Protein AF-A0A353VIE6-F1 (afdb_monomer)

Sequence (242 aa):
MLGASVTANIDDNTAIYYNPGALGNIKETRLGFNANVYFLDVYFIENGAGEGINLSANVLDALPLLFSGSIQFKKAQNLTLSYLYMSRNKSRVRLEASTNYAVDFFENGTASEQYFASFTLDKELREEWIGIGFGFSLGKHLSIGFSPIVTVYNNNYLEVTDISLFSNLSQASSLLISQYDLRESRIAAIGVLLNVGATIKLEQNEIGISLTTPRVSLSSLSRSSSNRNRTVFNNIPGEEVN

Nearest PDB structures (foldseek):
  7xw0-assembly2_B  TM=1.547E-01  e=5.062E-01  Escherichia coli
  4pr7-assembly1_A  TM=1.505E-01  e=1.251E+00  Dickeya dadantii

pLDDT: mean 85.01, std 12.52, range [33.66, 97.81]

Radius of gyration: 28.1 Å; Cα contacts (8 Å, |Δi|>4): 677; chains: 1; bounding box: 72×40×83 Å

Secondary structure (DSSP, 8-state):
---GGGGT---STTHHHH-GGGGGG--S--EEEEEEEEEEEEEEETTBTBTT--EEEEEEEEEEEEEEEEEEETTEEEEEEEEEEEEEEEEEEEEEEEEEEEE--STT-SSPEEEEEEEEEEEEEEEEEEEEEEEEEETTTEEEEEEEEEEEEEEEEEEEEEEEEEE--TT--EEEEEEEEEEEEEEEEEEEEEEEEEEEE-SS-EEEEEEEPPPEE-GGG-EEEEEEEEEEEE--TT----

Mean predicted aligned error: 9.41 Å

Solvent-accessible surface area (backbone atoms only — not comparable to full-atom values): 12462 Å² total; per-residue (Å²): 128,87,60,86,77,50,35,35,79,43,80,55,57,63,16,42,78,56,14,10,3,28,33,24,72,43,82,60,66,43,79,46,78,48,60,70,51,74,47,76,51,77,48,78,37,81,42,62,76,39,91,89,33,50,27,43,28,79,39,79,49,73,45,68,38,33,42,31,28,36,47,56,40,90,91,40,79,45,41,19,42,32,35,36,40,31,53,74,46,76,49,68,48,54,38,49,39,72,53,75,50,77,40,77,84,54,96,84,58,94,55,55,24,42,39,38,38,38,40,38,38,43,38,40,40,40,29,38,38,44,32,43,21,41,8,34,32,58,74,94,36,36,19,34,22,34,12,55,30,41,36,46,36,36,39,41,36,38,37,40,39,42,39,38,34,28,40,52,51,98,86,57,75,42,74,31,37,34,43,38,41,39,40,37,37,41,37,41,40,34,28,40,31,44,30,33,19,33,25,39,52,52,100,91,48,60,48,38,46,57,50,68,52,76,74,46,74,39,64,93,75,31,48,75,50,75,50,74,51,74,49,76,47,79,56,58,90,88,69,82,92,128

Structure (mmCIF, N/CA/C/O backbone):
data_AF-A0A353VIE6-F1
#
_entry.id   AF-A0A353VIE6-F1
#
loop_
_atom_site.group_PDB
_atom_site.id
_atom_site.type_symbol
_atom_site.label_atom_id
_atom_site.label_alt_id
_atom_site.label_comp_id
_atom_site.label_asym_id
_atom_site.label_entity_id
_atom_site.label_seq_id
_atom_site.pdbx_PDB_ins_code
_atom_site.Cartn_x
_atom_site.Cartn_y
_atom_site.Cartn_z
_atom_site.occupancy
_atom_site.B_iso_or_equiv
_atom_site.auth_seq_id
_atom_site.auth_comp_id
_atom_site.auth_asym_id
_atom_site.auth_atom_id
_atom_site.pdbx_PDB_model_num
ATOM 1 N N . MET A 1 1 ? -7.446 -9.898 -0.551 1.00 45.88 1 MET A N 1
ATOM 2 C CA . MET A 1 1 ? -8.337 -9.332 0.485 1.00 45.88 1 MET A CA 1
ATOM 3 C C . MET A 1 1 ? -9.589 -10.179 0.538 1.00 45.88 1 MET A C 1
ATOM 5 O O . MET A 1 1 ? -10.132 -10.474 -0.521 1.00 45.88 1 MET A O 1
ATOM 9 N N . LEU A 1 2 ? -10.013 -10.602 1.727 1.00 45.28 2 LEU A N 1
ATOM 10 C CA . LEU A 1 2 ? -11.321 -11.232 1.887 1.00 45.28 2 LEU A CA 1
ATOM 11 C C . LEU A 1 2 ? -12.366 -10.173 1.495 1.00 45.28 2 LEU A C 1
ATOM 13 O O . LEU A 1 2 ? -12.260 -9.022 1.916 1.00 45.28 2 LEU A O 1
ATOM 17 N N . GLY A 1 3 ? -13.264 -10.519 0.572 1.00 45.84 3 GLY A N 1
ATOM 18 C CA . GLY A 1 3 ? -14.216 -9.580 -0.026 1.00 45.84 3 GLY A CA 1
ATOM 19 C C . GLY A 1 3 ? -15.194 -8.973 0.988 1.00 45.84 3 GLY A C 1
ATOM 20 O O . GLY A 1 3 ? -15.079 -9.172 2.194 1.00 45.84 3 GLY A O 1
ATOM 21 N N . ALA A 1 4 ? -16.216 -8.271 0.493 1.00 45.56 4 ALA A N 1
ATOM 22 C CA . ALA A 1 4 ? -17.229 -7.565 1.292 1.00 45.56 4 ALA A CA 1
ATOM 23 C C . ALA A 1 4 ? -17.957 -8.405 2.378 1.00 45.56 4 ALA A C 1
ATOM 25 O O . ALA A 1 4 ? -18.681 -7.843 3.190 1.00 45.56 4 ALA A O 1
ATOM 26 N N . SER A 1 5 ? -17.744 -9.725 2.433 1.00 55.56 5 SER A N 1
ATOM 27 C CA . SER A 1 5 ? -18.246 -10.640 3.469 1.00 55.56 5 SER A CA 1
ATOM 28 C C . SER A 1 5 ? -17.690 -10.373 4.876 1.00 55.56 5 SER A C 1
ATOM 30 O O . SER A 1 5 ? -18.267 -10.854 5.848 1.00 55.56 5 SER A O 1
ATOM 32 N N . VAL A 1 6 ? -16.583 -9.636 5.006 1.00 64.25 6 VAL A N 1
ATOM 33 C CA . VAL A 1 6 ? -15.930 -9.388 6.303 1.00 64.25 6 VAL A CA 1
ATOM 34 C C . VAL A 1 6 ? -16.593 -8.238 7.065 1.00 64.25 6 VAL A C 1
ATOM 36 O O . VAL A 1 6 ? -16.174 -7.921 8.152 1.00 64.25 6 VAL A O 1
ATOM 39 N N . THR A 1 7 ? -17.640 -7.574 6.578 1.00 69.62 7 THR A N 1
ATOM 40 C CA . THR A 1 7 ? -18.193 -6.408 7.299 1.00 69.62 7 THR A CA 1
ATOM 41 C C . THR A 1 7 ? -19.032 -6.759 8.528 1.00 69.62 7 THR A C 1
ATOM 43 O O . THR A 1 7 ? -19.176 -5.905 9.398 1.00 69.62 7 THR A O 1
ATOM 46 N N . ALA A 1 8 ? -19.587 -7.970 8.628 1.00 69.56 8 ALA A N 1
ATOM 47 C CA . ALA A 1 8 ? -20.518 -8.327 9.702 1.00 69.56 8 ALA A CA 1
ATOM 48 C C . ALA A 1 8 ? -19.905 -9.226 10.782 1.00 69.56 8 ALA A C 1
ATOM 50 O O . ALA A 1 8 ? -20.027 -8.910 11.957 1.00 69.56 8 ALA A O 1
ATOM 51 N N . ASN A 1 9 ? -19.230 -10.312 10.402 1.00 74.94 9 ASN A N 1
ATOM 52 C CA . ASN A 1 9 ? -18.727 -11.309 11.346 1.00 74.94 9 ASN A CA 1
ATOM 53 C C . ASN A 1 9 ? -17.194 -11.257 11.409 1.00 74.94 9 ASN A C 1
ATOM 55 O O . ASN A 1 9 ? -16.506 -12.034 10.754 1.00 74.94 9 ASN A O 1
ATOM 59 N N . ILE A 1 10 ? -16.674 -10.283 12.160 1.00 79.75 10 ILE A N 1
ATOM 60 C CA . ILE A 1 10 ? -15.247 -10.181 12.491 1.00 79.75 10 ILE A CA 1
ATOM 61 C C . ILE A 1 10 ? -15.098 -10.273 13.997 1.00 79.75 10 ILE A C 1
ATOM 63 O O . ILE A 1 10 ? -15.718 -9.509 14.737 1.00 79.75 10 ILE A O 1
ATOM 67 N N . ASP A 1 11 ? -14.231 -11.161 14.451 1.00 78.44 11 ASP A N 1
ATOM 68 C CA . ASP A 1 11 ? -13.912 -11.344 15.863 1.00 78.44 11 ASP A CA 1
ATOM 69 C C . ASP A 1 11 ? -12.408 -11.199 16.159 1.00 78.44 11 ASP A C 1
ATOM 71 O O . ASP A 1 11 ? -11.937 -11.534 17.252 1.00 78.44 11 ASP A O 1
ATOM 75 N N . ASP A 1 12 ? -11.655 -10.645 15.208 1.00 83.69 12 ASP A N 1
ATOM 76 C CA . ASP A 1 12 ? -10.226 -10.382 15.314 1.00 83.69 12 ASP A CA 1
ATOM 77 C C . ASP A 1 12 ? -9.861 -8.899 15.105 1.00 83.69 12 ASP A C 1
ATOM 79 O O . ASP A 1 12 ? -10.681 -8.029 14.798 1.00 83.69 12 ASP A O 1
ATOM 83 N N . ASN A 1 13 ? -8.575 -8.601 15.276 1.00 84.38 13 ASN A N 1
ATOM 84 C CA . ASN A 1 13 ? -8.047 -7.242 15.212 1.00 84.38 13 ASN A CA 1
ATOM 85 C C . ASN A 1 13 ? -8.061 -6.644 13.790 1.00 84.38 13 ASN A C 1
ATOM 87 O O . ASN A 1 13 ? -7.828 -5.445 13.629 1.00 84.38 13 ASN A O 1
ATOM 91 N N . THR A 1 14 ? -8.357 -7.433 12.749 1.00 87.06 14 THR A N 1
ATOM 92 C CA . THR A 1 14 ? -8.517 -6.916 11.380 1.00 87.06 14 THR A CA 1
ATOM 93 C C . THR A 1 14 ? -9.790 -6.076 11.232 1.00 87.06 14 THR A C 1
ATOM 95 O O . THR A 1 14 ? -9.908 -5.291 10.285 1.00 87.06 14 THR A O 1
ATOM 98 N N . ALA A 1 15 ? -10.693 -6.131 12.221 1.00 90.12 15 ALA A N 1
ATOM 99 C CA . ALA A 1 15 ? -11.862 -5.264 12.331 1.00 90.12 15 ALA A CA 1
ATOM 100 C C . ALA A 1 15 ? -11.521 -3.766 12.288 1.00 90.12 15 ALA A C 1
ATOM 102 O O . ALA A 1 15 ? -12.316 -2.993 11.763 1.00 90.12 15 ALA A O 1
ATOM 103 N N . ILE A 1 16 ? -10.323 -3.350 12.726 1.00 91.56 16 ILE A N 1
ATOM 104 C CA . ILE A 1 16 ? -9.828 -1.965 12.567 1.00 91.56 16 ILE A CA 1
ATOM 105 C C . ILE A 1 16 ? -9.964 -1.499 11.106 1.00 91.56 16 ILE A C 1
ATOM 107 O O . ILE A 1 16 ? -10.367 -0.368 10.822 1.00 91.56 16 ILE A O 1
ATOM 111 N N . TYR A 1 17 ? -9.639 -2.390 10.167 1.00 89.56 17 TYR A N 1
ATOM 112 C CA . TYR A 1 17 ? -9.640 -2.096 8.743 1.00 89.56 17 TYR A CA 1
ATOM 113 C C . TYR A 1 17 ? -10.996 -2.369 8.066 1.00 89.56 17 TYR A C 1
ATOM 115 O O . TYR A 1 17 ? -11.431 -1.572 7.238 1.00 89.56 17 TYR A O 1
ATOM 123 N N . TYR A 1 18 ? -11.684 -3.461 8.404 1.00 90.06 18 TYR A N 1
ATOM 124 C CA . TYR A 1 18 ? -12.912 -3.856 7.698 1.00 90.06 18 TYR A CA 1
ATOM 125 C C . TYR A 1 18 ? -14.193 -3.254 8.297 1.00 90.06 18 TYR A C 1
ATOM 127 O O . TYR A 1 18 ? -15.009 -2.696 7.562 1.00 90.06 18 TYR A O 1
ATOM 135 N N . ASN A 1 19 ? -14.377 -3.341 9.618 1.00 93.75 19 ASN A N 1
ATOM 136 C CA . ASN A 1 19 ? -15.501 -2.735 10.333 1.00 93.75 19 ASN A CA 1
ATOM 137 C C . ASN A 1 19 ? -15.153 -2.528 11.820 1.00 93.75 19 ASN A C 1
ATOM 139 O O . ASN A 1 19 ? -15.268 -3.467 12.613 1.00 93.75 19 ASN A O 1
ATOM 143 N N . PRO A 1 20 ? -14.794 -1.305 12.245 1.00 94.62 20 PRO A N 1
ATOM 144 C CA . PRO A 1 20 ? -14.394 -1.068 13.626 1.00 94.62 20 PRO A CA 1
ATOM 145 C C . PRO A 1 20 ? -15.553 -1.186 14.623 1.00 94.62 20 PRO A C 1
ATOM 147 O O . PRO A 1 20 ? -15.307 -1.315 15.818 1.00 94.62 20 PRO A O 1
ATOM 150 N N . GLY A 1 21 ? -16.808 -1.221 14.159 1.00 92.44 21 GLY A N 1
ATOM 151 C CA . GLY A 1 21 ? -17.965 -1.569 14.987 1.00 92.44 21 GLY A CA 1
ATOM 152 C C . GLY A 1 21 ? -17.867 -2.961 15.605 1.00 92.44 21 GLY A C 1
ATOM 153 O O . GLY A 1 21 ? -18.292 -3.158 16.745 1.00 92.44 21 GLY A O 1
ATOM 154 N N . ALA A 1 22 ? -17.216 -3.895 14.908 1.00 91.81 22 ALA A N 1
ATOM 155 C CA . ALA A 1 22 ? -17.002 -5.249 15.396 1.00 91.81 22 ALA A CA 1
ATOM 156 C C . ALA A 1 22 ? -15.984 -5.313 16.552 1.00 91.81 22 ALA A C 1
ATOM 158 O O . ALA A 1 22 ? -16.016 -6.253 17.341 1.00 91.81 22 ALA A O 1
ATOM 159 N N . LEU A 1 23 ? -15.131 -4.294 16.739 1.00 91.69 23 LEU A N 1
ATOM 160 C CA . LEU A 1 23 ? -14.157 -4.267 17.840 1.00 91.69 23 LEU A CA 1
ATOM 161 C C . LEU A 1 23 ? -14.829 -4.315 19.217 1.00 91.69 23 LEU A C 1
ATOM 163 O O . LEU A 1 23 ? -14.278 -4.904 20.142 1.00 91.69 23 LEU A O 1
ATOM 167 N N . GLY A 1 24 ? -16.035 -3.749 19.352 1.00 88.38 24 GLY A N 1
ATOM 168 C CA . GLY A 1 24 ? -16.805 -3.815 20.599 1.00 88.38 24 GLY A CA 1
ATOM 169 C C . GLY A 1 24 ? -17.237 -5.237 20.982 1.00 88.38 24 GLY A C 1
ATOM 170 O O . GLY A 1 24 ? -17.620 -5.474 22.124 1.00 88.38 24 GLY A O 1
ATOM 171 N N . ASN A 1 25 ? -17.153 -6.193 20.051 1.00 87.00 25 ASN A N 1
ATOM 172 C CA . ASN A 1 25 ? -17.440 -7.603 20.299 1.00 87.00 25 ASN A CA 1
ATOM 173 C C . ASN A 1 25 ? -16.228 -8.395 20.803 1.00 87.00 25 ASN A C 1
ATOM 175 O O . ASN A 1 25 ? -16.407 -9.504 21.313 1.00 87.00 25 ASN A O 1
ATOM 179 N N . ILE A 1 26 ? -15.016 -7.855 20.665 1.00 86.62 26 ILE A N 1
ATOM 180 C CA . ILE A 1 26 ? -13.783 -8.494 21.121 1.00 86.62 26 ILE A CA 1
ATOM 181 C C . ILE A 1 26 ? -13.672 -8.270 22.625 1.00 86.62 26 ILE A C 1
ATOM 183 O O . ILE A 1 26 ? -13.573 -7.130 23.068 1.00 86.62 26 ILE A O 1
ATOM 187 N N . LYS A 1 27 ? -13.691 -9.359 23.402 1.00 82.38 27 LYS A N 1
ATOM 188 C CA . LYS A 1 27 ? -13.699 -9.317 24.878 1.00 82.38 27 LYS A CA 1
ATOM 189 C C . LYS A 1 27 ? -12.369 -9.694 25.524 1.00 82.38 27 LYS A C 1
ATOM 191 O O . LYS A 1 27 ? -12.247 -9.692 26.748 1.00 82.38 27 LYS A O 1
ATOM 196 N N . GLU A 1 28 ? -11.382 -10.046 24.713 1.00 83.94 28 GLU A N 1
ATOM 197 C CA . GLU A 1 28 ? -10.098 -10.567 25.161 1.00 83.94 28 GLU A CA 1
ATOM 198 C C . GLU A 1 28 ? -8.961 -9.750 24.555 1.00 83.94 28 GLU A C 1
ATOM 200 O O . GLU A 1 28 ? -9.017 -9.339 23.395 1.00 83.94 28 GLU A O 1
ATOM 205 N N . THR A 1 29 ? -7.906 -9.553 25.344 1.00 86.19 29 THR A N 1
ATOM 206 C CA . THR A 1 29 ? -6.628 -9.032 24.853 1.00 86.19 29 THR A CA 1
ATOM 207 C C . THR A 1 29 ? -5.997 -10.084 23.949 1.00 86.19 29 THR A C 1
ATOM 209 O O . THR A 1 29 ? -5.686 -11.185 24.407 1.00 86.19 29 THR A O 1
ATOM 212 N N . ARG A 1 30 ? -5.806 -9.755 22.672 1.00 84.06 30 ARG A N 1
ATOM 213 C CA . ARG A 1 30 ? -5.270 -10.668 21.657 1.00 84.06 30 ARG A CA 1
ATOM 214 C C . ARG A 1 30 ? -4.099 -10.020 20.941 1.00 84.06 30 ARG A C 1
ATOM 216 O O . ARG A 1 30 ? -4.135 -8.832 20.637 1.00 84.06 30 ARG A O 1
ATOM 223 N N . LEU A 1 31 ? -3.085 -10.813 20.622 1.00 83.62 31 LEU A N 1
ATOM 224 C CA . LEU A 1 31 ? -2.023 -10.437 19.692 1.00 83.62 31 LEU A CA 1
ATOM 225 C C . LEU A 1 31 ? -2.174 -11.293 18.441 1.00 83.62 31 LEU A C 1
ATOM 227 O O . LEU A 1 31 ? -2.347 -12.506 18.539 1.00 83.62 31 LEU A O 1
ATOM 231 N N . GLY A 1 32 ? -2.139 -10.654 17.279 1.00 75.75 32 GLY A N 1
ATOM 232 C CA . GLY A 1 32 ? -2.321 -11.295 15.987 1.00 75.75 32 GLY A CA 1
ATOM 233 C C . GLY A 1 32 ? -1.175 -10.950 15.049 1.00 75.75 32 GLY A C 1
ATOM 234 O O . GLY A 1 32 ? -0.934 -9.782 14.750 1.00 75.75 32 GLY A O 1
ATOM 235 N N . PHE A 1 33 ? -0.508 -11.982 14.546 1.00 74.56 33 PHE A N 1
ATOM 236 C CA . PHE A 1 33 ? 0.430 -11.892 13.433 1.00 74.56 33 PHE A CA 1
ATOM 237 C C . PHE A 1 33 ? -0.177 -12.676 12.275 1.00 74.56 33 PHE A C 1
ATOM 239 O O . PHE A 1 33 ? -0.456 -13.864 12.426 1.00 74.56 33 PHE A O 1
ATOM 246 N N . ASN A 1 34 ? -0.417 -12.025 11.139 1.00 66.38 34 ASN A N 1
ATOM 247 C CA . ASN A 1 34 ? -0.969 -12.686 9.962 1.00 66.38 34 ASN A CA 1
ATOM 248 C C . ASN A 1 34 ? 0.075 -12.673 8.834 1.00 66.38 34 ASN A C 1
ATOM 250 O O . ASN A 1 34 ? 0.439 -11.608 8.344 1.00 66.38 34 ASN A O 1
ATOM 254 N N . ALA A 1 35 ? 0.550 -13.886 8.521 1.00 60.81 35 ALA A N 1
ATOM 255 C CA . ALA A 1 35 ? 1.364 -14.369 7.399 1.00 60.81 35 ALA A CA 1
ATOM 256 C C . ALA A 1 35 ? 2.468 -13.466 6.803 1.00 60.81 35 ALA A C 1
ATOM 258 O O . ALA A 1 35 ? 2.233 -12.345 6.356 1.00 60.81 35 ALA A O 1
ATOM 259 N N . ASN A 1 36 ? 3.660 -14.055 6.644 1.00 63.59 36 ASN A N 1
ATOM 260 C CA . ASN A 1 36 ? 4.595 -13.639 5.601 1.00 63.59 36 ASN A CA 1
ATOM 261 C C . ASN A 1 36 ? 4.107 -14.231 4.276 1.00 63.59 36 ASN A C 1
ATOM 263 O O . ASN A 1 36 ? 4.050 -15.456 4.159 1.00 63.59 36 ASN A O 1
ATOM 267 N N . VAL A 1 37 ? 3.734 -13.405 3.300 1.00 65.94 37 VAL A N 1
ATOM 268 C CA . VAL A 1 37 ? 3.385 -13.910 1.965 1.00 65.94 37 VAL A CA 1
ATOM 269 C C . VAL A 1 37 ? 4.586 -13.790 1.052 1.00 65.94 37 VAL A C 1
ATOM 271 O O . VAL A 1 37 ? 5.218 -12.738 0.985 1.00 65.94 37 VAL A O 1
ATOM 274 N N . TYR A 1 38 ? 4.881 -14.902 0.385 1.00 70.38 38 TYR A N 1
ATOM 275 C CA . TYR A 1 38 ? 5.882 -15.001 -0.661 1.00 70.38 38 TYR A CA 1
ATOM 276 C C . TYR A 1 38 ? 5.174 -14.857 -2.005 1.00 70.38 38 TYR A C 1
ATOM 278 O O . TYR A 1 38 ? 4.244 -15.611 -2.293 1.00 70.38 38 TYR A O 1
ATOM 286 N N . PHE A 1 39 ? 5.601 -13.892 -2.807 1.00 70.75 39 PHE A N 1
ATOM 287 C CA . PHE A 1 39 ? 5.073 -13.648 -4.142 1.00 70.75 39 PHE A CA 1
ATOM 288 C C . PHE A 1 39 ? 6.131 -14.028 -5.168 1.00 70.75 39 PHE A C 1
ATOM 290 O O . PHE A 1 39 ? 7.296 -13.664 -5.008 1.00 70.75 39 PHE A O 1
ATOM 297 N N . LEU A 1 40 ? 5.715 -14.756 -6.203 1.00 78.62 40 LEU A N 1
ATOM 298 C CA . LEU A 1 40 ? 6.479 -14.928 -7.429 1.00 78.62 40 LEU A CA 1
ATOM 299 C C . LEU A 1 40 ? 5.642 -14.346 -8.563 1.00 78.62 40 LEU A C 1
ATOM 301 O O . LEU A 1 40 ? 4.679 -14.976 -8.998 1.00 78.62 40 LEU A O 1
ATOM 305 N N . ASP A 1 41 ? 6.024 -13.164 -9.028 1.00 77.81 41 ASP A N 1
ATOM 306 C CA . ASP A 1 41 ? 5.398 -12.550 -10.189 1.00 77.81 41 ASP A CA 1
ATOM 307 C C . ASP A 1 41 ? 6.284 -12.774 -11.414 1.00 77.81 41 ASP A C 1
ATOM 309 O O . ASP A 1 41 ? 7.461 -12.398 -11.428 1.00 77.81 41 ASP A O 1
ATOM 313 N N . VAL A 1 42 ? 5.707 -13.385 -12.447 1.00 82.19 42 VAL A N 1
ATOM 314 C CA . VAL A 1 42 ? 6.359 -13.609 -13.739 1.00 82.19 42 VAL A CA 1
ATOM 315 C C . VAL A 1 42 ? 5.612 -12.798 -14.785 1.00 82.19 42 VAL A C 1
ATOM 317 O O . VAL A 1 42 ? 4.415 -12.996 -14.990 1.00 82.19 42 VAL A O 1
ATOM 320 N N . TYR A 1 43 ? 6.320 -11.894 -15.454 1.00 83.25 43 TYR A N 1
ATOM 321 C CA . TYR A 1 43 ? 5.780 -11.092 -16.545 1.00 83.25 43 TYR A CA 1
ATOM 322 C C . TYR A 1 43 ? 6.528 -11.423 -17.831 1.00 83.25 43 TYR A C 1
ATOM 324 O O . TYR A 1 43 ? 7.757 -11.505 -17.839 1.00 83.25 43 TYR A O 1
ATOM 332 N N . PHE A 1 44 ? 5.784 -11.574 -18.920 1.00 85.19 44 PHE A N 1
ATOM 333 C CA . PHE A 1 44 ? 6.319 -11.701 -20.268 1.00 85.19 44 PHE A CA 1
ATOM 334 C C . PHE A 1 44 ? 5.474 -10.834 -21.197 1.00 85.19 44 PHE A C 1
ATOM 336 O O . PHE A 1 44 ? 4.251 -10.972 -21.232 1.00 85.19 44 PHE A O 1
ATOM 343 N N . ILE A 1 45 ? 6.119 -9.907 -21.896 1.00 85.31 45 ILE A N 1
ATOM 344 C CA . ILE A 1 45 ? 5.478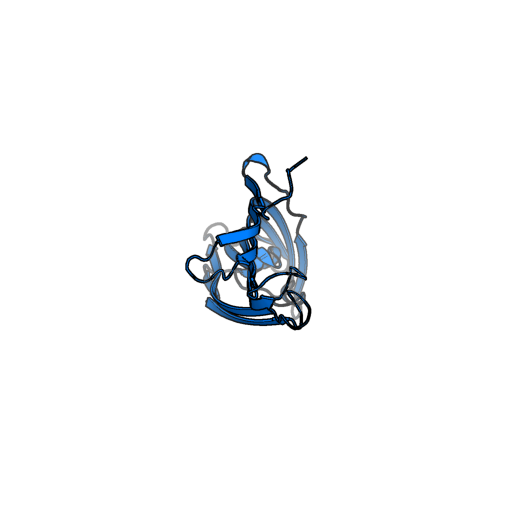 -8.968 -22.812 1.00 85.31 45 ILE A CA 1
ATOM 345 C C . ILE A 1 45 ? 6.159 -9.130 -24.165 1.00 85.31 45 ILE A C 1
ATOM 347 O O . ILE A 1 45 ? 7.319 -8.747 -24.342 1.00 85.31 45 ILE A O 1
ATOM 351 N N . GLU A 1 46 ? 5.429 -9.704 -25.114 1.00 84.94 46 GLU A N 1
ATOM 352 C CA . GLU A 1 46 ? 5.898 -9.840 -26.488 1.00 84.94 46 GLU A CA 1
ATOM 353 C C . GLU A 1 46 ? 6.077 -8.468 -27.135 1.00 84.94 46 GLU A C 1
ATOM 355 O O . GLU A 1 46 ? 5.216 -7.597 -27.001 1.00 84.94 46 GLU A O 1
ATOM 360 N N . ASN A 1 47 ? 7.203 -8.274 -27.825 1.00 81.56 47 ASN A N 1
ATOM 361 C CA . ASN A 1 47 ? 7.565 -7.016 -28.486 1.00 81.56 47 ASN A CA 1
ATOM 362 C C . ASN A 1 47 ? 7.507 -5.776 -27.565 1.00 81.56 47 ASN A C 1
ATOM 364 O O . ASN A 1 47 ? 7.291 -4.652 -28.021 1.00 81.56 47 ASN A O 1
ATOM 368 N N . GLY A 1 48 ? 7.675 -5.969 -26.251 1.00 75.06 48 GLY A N 1
ATOM 369 C CA . GLY A 1 48 ? 7.496 -4.921 -25.247 1.00 75.06 48 GLY A CA 1
ATOM 370 C C . GLY A 1 48 ? 8.498 -3.763 -25.333 1.00 75.06 48 GLY A C 1
ATOM 371 O O . GLY A 1 48 ? 8.206 -2.684 -24.823 1.00 75.06 48 GLY A O 1
ATOM 372 N N . ALA A 1 49 ? 9.649 -3.964 -25.981 1.00 76.75 49 ALA A N 1
ATOM 373 C CA . ALA A 1 49 ? 10.674 -2.936 -26.195 1.00 76.75 49 ALA A CA 1
ATOM 374 C C . ALA A 1 49 ? 10.974 -2.676 -27.685 1.00 76.75 49 ALA A C 1
ATOM 376 O O . ALA A 1 49 ? 11.998 -2.081 -28.017 1.00 76.75 49 ALA A O 1
ATOM 377 N N . GLY A 1 50 ? 10.087 -3.116 -28.582 1.00 75.12 50 GLY A N 1
ATOM 378 C CA . GLY A 1 50 ? 10.250 -3.025 -30.033 1.00 75.12 50 GLY A CA 1
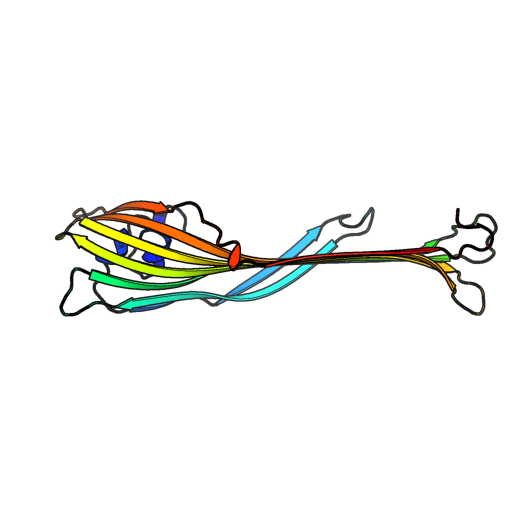ATOM 379 C C . GLY A 1 50 ? 9.939 -4.349 -30.725 1.00 75.12 50 GLY A C 1
ATOM 380 O O . GLY A 1 50 ? 9.801 -5.387 -30.078 1.00 75.12 50 GLY A O 1
ATOM 381 N N . GLU A 1 51 ? 9.821 -4.321 -32.051 1.00 78.50 51 GLU A N 1
ATOM 382 C CA . GLU A 1 51 ? 9.587 -5.530 -32.845 1.00 78.50 51 GLU A CA 1
ATOM 383 C C . GLU A 1 51 ? 10.728 -6.543 -32.642 1.00 78.50 51 GLU A C 1
ATOM 385 O O . GLU A 1 51 ? 11.905 -6.213 -32.777 1.00 78.50 51 GLU A O 1
ATOM 390 N N . GLY A 1 52 ? 10.380 -7.769 -32.248 1.00 79.62 52 GLY A N 1
ATOM 391 C CA . GLY A 1 52 ? 11.319 -8.841 -31.916 1.00 79.62 52 GLY A CA 1
ATOM 392 C C . GLY A 1 52 ? 11.971 -8.738 -30.530 1.00 79.62 52 GLY A C 1
ATOM 393 O O . GLY A 1 52 ? 12.697 -9.655 -30.146 1.00 79.62 52 GLY A O 1
ATOM 394 N N . ILE A 1 53 ? 11.717 -7.672 -29.759 1.00 79.94 53 ILE A N 1
ATOM 395 C CA . ILE A 1 53 ? 12.352 -7.435 -28.453 1.00 79.94 53 ILE A CA 1
ATOM 396 C C . ILE A 1 53 ? 11.321 -7.605 -27.334 1.00 79.94 53 ILE A C 1
ATOM 398 O O . ILE A 1 53 ? 10.568 -6.691 -26.984 1.00 79.94 53 ILE A O 1
ATOM 402 N N . ASN A 1 54 ? 11.299 -8.804 -26.758 1.00 84.12 54 ASN A N 1
ATOM 403 C CA . ASN A 1 54 ? 10.409 -9.151 -25.653 1.00 84.12 54 ASN A CA 1
ATOM 404 C C . ASN A 1 54 ? 10.927 -8.581 -24.327 1.00 84.12 54 ASN A C 1
ATOM 406 O O . ASN A 1 54 ? 12.130 -8.579 -24.072 1.00 84.12 54 ASN A O 1
ATOM 410 N N . LEU A 1 55 ? 10.011 -8.166 -23.452 1.00 81.94 55 LEU A N 1
ATOM 411 C CA . LEU A 1 55 ? 10.323 -7.831 -22.064 1.00 81.94 55 LEU A CA 1
ATOM 412 C C . LEU A 1 55 ? 9.936 -8.995 -21.161 1.00 81.94 55 LEU A C 1
ATOM 414 O O . LEU A 1 55 ? 8.865 -9.584 -21.310 1.00 81.94 55 LEU A O 1
ATOM 418 N N . SER A 1 56 ? 10.785 -9.295 -20.185 1.00 82.94 56 SER A N 1
ATOM 419 C CA . SER A 1 56 ? 10.463 -10.266 -19.143 1.00 82.94 56 SER A CA 1
ATOM 420 C C . SER A 1 56 ? 10.831 -9.737 -17.764 1.00 82.94 56 SER A C 1
ATOM 422 O O . SER A 1 56 ? 11.733 -8.910 -17.627 1.00 82.94 56 SER A O 1
ATOM 424 N N . ALA A 1 57 ? 10.107 -10.194 -16.747 1.00 80.19 57 ALA A N 1
ATOM 425 C CA . ALA A 1 57 ? 10.395 -9.907 -15.350 1.00 80.19 57 ALA A CA 1
ATOM 426 C C . ALA A 1 57 ? 10.113 -11.140 -14.498 1.00 80.19 57 ALA A C 1
ATOM 428 O O . ALA A 1 57 ? 9.087 -11.795 -14.672 1.00 80.19 57 ALA A O 1
ATOM 429 N N . ASN A 1 58 ? 10.994 -11.403 -13.537 1.00 78.25 58 ASN A N 1
ATOM 430 C CA . ASN A 1 58 ? 10.762 -12.361 -12.465 1.00 78.25 58 ASN A CA 1
ATOM 431 C C . ASN A 1 58 ? 10.990 -11.640 -11.142 1.00 78.25 58 ASN A C 1
ATOM 433 O O . ASN A 1 58 ? 12.083 -11.128 -10.894 1.00 78.25 58 ASN A O 1
ATOM 437 N N . VAL A 1 59 ? 9.968 -11.583 -10.298 1.00 77.19 59 VAL A N 1
ATOM 438 C CA . VAL A 1 59 ? 10.034 -10.888 -9.013 1.00 77.19 59 VAL A CA 1
ATOM 439 C C . VAL A 1 59 ? 9.688 -11.872 -7.912 1.00 77.19 59 VAL A C 1
ATOM 441 O O . VAL A 1 59 ? 8.569 -12.371 -7.856 1.00 77.19 59 VAL A O 1
ATOM 444 N N . LEU A 1 60 ? 10.662 -12.139 -7.041 1.00 77.06 60 LEU A N 1
ATOM 445 C CA . LEU A 1 60 ? 10.464 -12.874 -5.797 1.00 77.06 60 LEU A CA 1
ATOM 446 C C . LEU A 1 60 ? 10.468 -11.880 -4.636 1.00 77.06 60 LEU A C 1
ATOM 448 O O . LEU A 1 60 ? 11.430 -11.128 -4.469 1.00 77.06 60 LEU A O 1
ATOM 452 N N . ASP A 1 61 ? 9.413 -11.887 -3.827 1.00 71.38 61 ASP A N 1
ATOM 453 C CA . ASP A 1 61 ? 9.279 -10.983 -2.683 1.00 71.38 61 ASP A CA 1
ATOM 454 C C . ASP A 1 61 ? 8.633 -11.697 -1.489 1.00 71.38 61 ASP A C 1
ATOM 456 O O . ASP A 1 61 ? 7.892 -12.661 -1.669 1.00 71.38 61 ASP A O 1
ATOM 460 N N . ALA A 1 62 ? 8.923 -11.249 -0.267 1.00 67.25 62 ALA A N 1
ATOM 461 C CA . ALA A 1 62 ? 8.433 -11.861 0.967 1.00 67.25 62 ALA A CA 1
ATOM 462 C C . ALA A 1 62 ? 8.205 -10.803 2.045 1.00 67.25 62 ALA A C 1
ATOM 464 O O . ALA A 1 62 ? 9.167 -10.150 2.451 1.00 67.25 62 ALA A O 1
ATOM 465 N N . LEU A 1 63 ? 6.972 -10.642 2.545 1.00 68.94 63 LEU A N 1
ATOM 466 C CA . LEU A 1 63 ? 6.691 -9.665 3.610 1.00 68.94 63 LEU A CA 1
ATOM 467 C C . LEU A 1 63 ? 5.617 -10.103 4.596 1.00 68.94 63 LEU A C 1
ATOM 469 O O . LEU A 1 63 ? 4.652 -10.750 4.180 1.00 68.94 63 LEU A O 1
ATOM 473 N N . PRO A 1 64 ? 5.712 -9.630 5.854 1.00 64.31 64 PRO A N 1
ATOM 474 C CA . PRO A 1 64 ? 4.610 -9.687 6.799 1.00 64.31 64 PRO A CA 1
ATOM 475 C C . PRO A 1 64 ? 3.460 -8.814 6.295 1.00 64.31 64 PRO A C 1
ATOM 477 O O . PRO A 1 64 ? 3.631 -7.610 6.098 1.00 64.31 64 PRO A O 1
ATOM 480 N N . LEU A 1 65 ? 2.282 -9.404 6.105 1.00 78.62 65 LEU A N 1
ATOM 481 C CA . LEU A 1 65 ? 1.117 -8.659 5.633 1.00 78.62 65 LEU A CA 1
ATOM 482 C C . LEU A 1 65 ? 0.430 -7.877 6.750 1.00 78.62 65 LEU A C 1
ATOM 484 O O . LEU A 1 65 ? -0.107 -6.799 6.493 1.00 78.62 65 LEU A O 1
ATOM 488 N N . LEU A 1 66 ? 0.422 -8.406 7.979 1.00 85.31 66 LEU A N 1
ATOM 489 C CA . LEU A 1 66 ? -0.348 -7.813 9.067 1.00 85.31 66 LEU A CA 1
ATOM 490 C C . LEU A 1 66 ? 0.219 -8.137 10.453 1.00 85.31 66 LEU A C 1
ATOM 492 O O . LEU A 1 66 ? 0.476 -9.290 10.799 1.00 85.31 66 LEU A O 1
ATOM 496 N N . PHE A 1 67 ? 0.313 -7.106 11.288 1.00 88.44 67 PHE A N 1
ATOM 497 C CA . PHE A 1 67 ? 0.582 -7.202 12.718 1.00 88.44 67 PHE A CA 1
ATOM 498 C C . PHE A 1 67 ? -0.455 -6.383 13.481 1.00 88.44 67 PHE A C 1
ATOM 500 O O . PHE A 1 67 ? -0.741 -5.245 13.125 1.00 88.44 67 PHE A O 1
ATOM 507 N N . SER A 1 68 ? -1.054 -6.948 14.523 1.00 90.88 68 SER A N 1
ATOM 508 C CA . SER A 1 68 ? -2.156 -6.292 15.222 1.00 90.88 68 SER A CA 1
ATOM 509 C C . SER A 1 68 ? -2.311 -6.768 16.658 1.00 90.88 68 SER A C 1
ATOM 511 O O . SER A 1 68 ? -1.893 -7.869 17.020 1.00 90.88 68 SER A O 1
ATOM 513 N N . GLY A 1 69 ? -2.976 -5.962 17.476 1.00 90.38 69 GLY A N 1
ATOM 514 C CA . GLY A 1 69 ? -3.303 -6.331 18.845 1.00 90.38 69 GLY A CA 1
ATOM 515 C C . GLY A 1 69 ? -4.547 -5.627 19.358 1.00 90.38 69 GLY A C 1
ATOM 516 O O . GLY A 1 69 ? -4.912 -4.562 18.864 1.00 90.38 69 GLY A O 1
ATOM 517 N N . SER A 1 70 ? -5.171 -6.202 20.379 1.00 91.88 70 SER A N 1
ATOM 518 C CA . SER A 1 70 ? -6.267 -5.604 21.136 1.00 91.88 70 SER A CA 1
ATOM 519 C C . SER A 1 70 ? -5.940 -5.577 22.622 1.00 91.88 70 SER A C 1
ATOM 521 O O . SER A 1 70 ? -5.244 -6.447 23.145 1.00 91.88 70 SER A O 1
ATOM 523 N N . ILE A 1 71 ? -6.450 -4.564 23.312 1.00 90.50 71 ILE A N 1
ATOM 524 C CA . ILE A 1 71 ? -6.333 -4.376 24.752 1.00 90.50 71 ILE A CA 1
ATOM 525 C C . ILE A 1 71 ? -7.743 -4.204 25.307 1.00 90.50 71 ILE A C 1
ATOM 527 O O . ILE A 1 71 ? -8.444 -3.246 24.968 1.00 90.50 71 ILE A O 1
ATOM 531 N N . GLN A 1 72 ? -8.129 -5.114 26.202 1.00 86.88 72 GLN A N 1
ATOM 532 C CA . GLN A 1 72 ? -9.353 -4.993 26.985 1.00 86.88 72 GLN A CA 1
ATOM 533 C C . GLN A 1 72 ? -9.051 -4.363 28.347 1.00 86.88 72 GLN A C 1
ATOM 535 O O . GLN A 1 72 ? -8.224 -4.857 29.119 1.00 86.88 72 GLN A O 1
ATOM 540 N N . PHE A 1 73 ? -9.763 -3.292 28.693 1.00 86.62 73 PHE A N 1
ATOM 541 C CA . PHE A 1 73 ? -9.605 -2.647 29.995 1.00 86.62 73 PHE A CA 1
ATOM 542 C C . PHE A 1 73 ? -10.504 -3.291 31.053 1.00 86.62 73 PHE A C 1
ATOM 544 O O . PHE A 1 73 ? -11.723 -3.346 30.901 1.00 86.62 73 PHE A O 1
ATOM 551 N N . LYS A 1 74 ? -9.930 -3.682 32.201 1.00 84.06 74 LYS A N 1
ATOM 552 C CA . LYS A 1 74 ? -10.695 -4.271 33.322 1.00 84.06 74 LYS A CA 1
ATOM 553 C C . LYS A 1 74 ? -11.810 -3.357 33.850 1.00 84.06 74 LYS A C 1
ATOM 555 O O . LYS A 1 74 ? -12.857 -3.851 34.253 1.00 84.06 74 LYS A O 1
ATOM 560 N N . LYS A 1 75 ? -11.573 -2.037 33.863 1.00 87.12 75 LYS A N 1
ATOM 561 C CA . LYS A 1 75 ? -12.507 -1.014 34.374 1.00 87.12 75 LYS A CA 1
ATOM 562 C C . LYS A 1 75 ? -13.489 -0.483 33.319 1.00 87.12 75 LYS A C 1
ATOM 564 O O . LYS A 1 75 ? -14.439 0.193 33.685 1.00 87.12 75 LYS A O 1
ATOM 569 N N . ALA A 1 76 ? -13.259 -0.779 32.041 1.00 87.50 76 ALA A N 1
ATOM 570 C CA . ALA A 1 76 ? -14.082 -0.329 30.919 1.00 87.50 76 ALA A CA 1
ATOM 571 C C . ALA A 1 76 ? -14.283 -1.505 29.956 1.00 87.50 76 ALA A C 1
ATOM 573 O O . ALA A 1 76 ? -13.719 -1.553 28.868 1.00 87.50 76 ALA A O 1
ATOM 574 N N . GLN A 1 77 ? -15.053 -2.503 30.400 1.00 86.94 77 GLN A N 1
ATOM 575 C CA . GLN A 1 77 ? -15.281 -3.746 29.647 1.00 86.94 77 GLN A CA 1
ATOM 576 C C . GLN A 1 77 ? -16.111 -3.541 28.373 1.00 86.94 77 GLN A C 1
ATOM 578 O O . GLN A 1 77 ? -16.177 -4.421 27.526 1.00 86.94 77 GLN A O 1
ATOM 583 N N . ASN A 1 78 ? -16.752 -2.382 28.243 1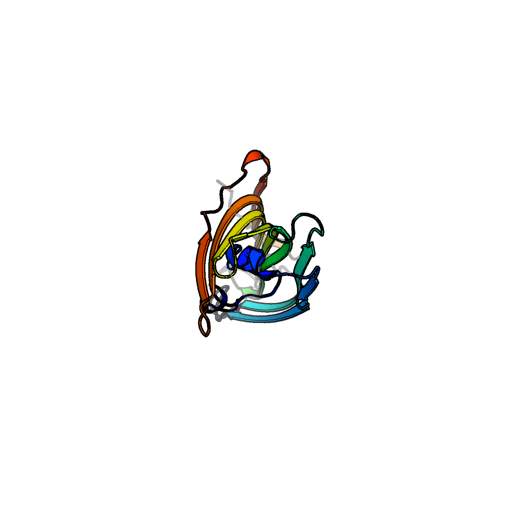.00 91.25 78 ASN A N 1
ATOM 584 C CA . ASN A 1 78 ? -17.460 -1.969 27.042 1.00 91.25 78 ASN A CA 1
ATOM 585 C C . ASN A 1 78 ? -16.548 -1.294 26.009 1.00 91.25 78 ASN A C 1
ATOM 587 O O . ASN A 1 78 ? -17.035 -1.016 24.922 1.00 91.25 78 ASN A O 1
ATOM 591 N N . LEU A 1 79 ? -15.285 -0.998 26.341 1.00 93.81 79 LEU A N 1
ATOM 592 C CA . LEU A 1 79 ? -14.319 -0.354 25.454 1.00 93.81 79 LEU A CA 1
ATOM 593 C C . LEU A 1 79 ? -13.202 -1.328 25.087 1.00 93.81 79 LEU A C 1
ATOM 595 O O . LEU A 1 79 ? -12.482 -1.816 25.961 1.00 93.81 79 LEU A O 1
ATOM 599 N N . THR A 1 80 ? -12.991 -1.493 23.790 1.00 94.25 80 THR A N 1
ATOM 600 C CA . THR A 1 80 ? -11.863 -2.231 23.231 1.00 94.25 80 THR A CA 1
ATOM 601 C C . THR A 1 80 ? -10.967 -1.261 22.481 1.00 94.25 80 THR A C 1
ATOM 603 O O . THR A 1 80 ? -11.419 -0.545 21.586 1.00 94.25 80 THR A O 1
ATOM 606 N N . LEU A 1 81 ? -9.689 -1.230 22.854 1.00 94.94 81 LEU A N 1
ATOM 607 C CA . LEU A 1 81 ? -8.655 -0.525 22.103 1.00 94.94 81 LEU A CA 1
ATOM 608 C C . LEU A 1 81 ? -7.910 -1.540 21.250 1.00 94.94 81 LEU A C 1
ATOM 610 O O . LEU A 1 81 ? -7.611 -2.638 21.710 1.00 94.94 81 LEU A O 1
ATOM 614 N N . SER A 1 82 ? -7.598 -1.206 20.009 1.00 94.31 82 SER A N 1
ATOM 615 C CA . SER A 1 82 ? -6.833 -2.091 19.135 1.00 94.31 82 SER A CA 1
ATOM 616 C C . SER A 1 82 ? -5.855 -1.300 18.278 1.00 94.31 82 SER A C 1
ATOM 618 O O . SER A 1 82 ? -6.032 -0.104 18.069 1.00 94.31 82 SER A O 1
ATOM 620 N N . TYR A 1 83 ? -4.801 -1.954 17.807 1.00 94.25 83 TYR A N 1
ATOM 621 C CA . TYR A 1 83 ? -3.802 -1.377 16.916 1.00 94.25 83 TYR A CA 1
ATOM 622 C C . TYR A 1 83 ? -3.517 -2.317 15.746 1.00 94.25 83 TYR A C 1
ATOM 624 O O . TYR A 1 83 ? -3.642 -3.538 15.867 1.00 94.25 83 TYR A O 1
ATOM 632 N N . LEU A 1 84 ? -3.137 -1.732 14.615 1.00 92.44 84 LEU A N 1
ATOM 633 C CA . LEU A 1 84 ? -2.882 -2.422 13.358 1.00 92.44 84 LEU A CA 1
ATOM 634 C C . LEU A 1 84 ? -1.671 -1.812 12.663 1.00 92.44 84 LEU A C 1
ATOM 636 O O . LEU A 1 84 ? -1.569 -0.597 12.524 1.00 92.44 84 LEU A O 1
ATOM 640 N N . TYR A 1 85 ? -0.817 -2.680 12.154 1.00 92.31 85 TYR A N 1
ATOM 641 C CA . TYR A 1 85 ? 0.116 -2.427 11.076 1.00 92.31 85 TYR A CA 1
ATOM 642 C C . TYR A 1 85 ? -0.234 -3.382 9.932 1.00 92.31 85 TYR A C 1
ATOM 644 O O . TYR A 1 85 ? -0.419 -4.579 10.163 1.00 92.31 85 TYR A O 1
ATOM 652 N N . MET A 1 86 ? -0.339 -2.874 8.710 1.00 89.62 86 MET A N 1
ATOM 653 C CA . MET A 1 86 ? -0.679 -3.681 7.542 1.00 89.62 86 MET A CA 1
ATOM 654 C C . MET A 1 86 ? 0.030 -3.164 6.294 1.00 89.62 86 MET A C 1
ATOM 656 O O . MET A 1 86 ? -0.098 -1.983 5.968 1.00 89.62 86 MET A O 1
ATOM 660 N N . SER A 1 87 ? 0.680 -4.062 5.553 1.00 89.19 87 SER A N 1
ATOM 661 C CA . SER A 1 87 ? 1.148 -3.763 4.199 1.00 89.19 87 SER A CA 1
ATOM 662 C C . SER A 1 87 ? -0.018 -3.963 3.242 1.00 89.19 87 SER A C 1
ATOM 664 O O . SER A 1 87 ? -0.462 -5.084 2.987 1.00 89.19 87 SER A O 1
ATOM 666 N N . ARG A 1 88 ? -0.605 -2.851 2.796 1.00 85.69 88 ARG A N 1
ATOM 667 C CA . ARG A 1 88 ? -1.851 -2.852 2.031 1.00 85.69 88 ARG A CA 1
ATOM 668 C C . ARG A 1 88 ? -1.606 -3.189 0.569 1.00 85.69 88 ARG A C 1
ATOM 670 O O . ARG A 1 88 ? -2.239 -4.091 0.032 1.00 85.69 88 ARG A O 1
ATOM 677 N N . ASN A 1 89 ? -0.721 -2.430 -0.061 1.00 84.25 89 ASN A N 1
ATOM 678 C CA . ASN A 1 89 ? -0.365 -2.609 -1.457 1.00 84.25 89 ASN A CA 1
ATOM 679 C C . ASN A 1 89 ? 1.148 -2.714 -1.541 1.00 84.25 89 ASN A C 1
ATOM 681 O O . ASN A 1 89 ? 1.857 -1.792 -1.141 1.00 84.25 89 ASN A O 1
ATOM 685 N N . LYS A 1 90 ? 1.639 -3.812 -2.106 1.00 84.38 90 LYS A N 1
ATOM 686 C CA . LYS A 1 90 ? 3.023 -3.914 -2.537 1.00 84.38 90 LYS A CA 1
ATOM 687 C C . LYS A 1 90 ? 3.061 -4.470 -3.943 1.00 84.38 90 LYS A C 1
ATOM 689 O O . LYS A 1 90 ? 2.393 -5.452 -4.240 1.00 84.38 90 LYS A O 1
ATOM 694 N N . SER A 1 91 ? 3.828 -3.821 -4.801 1.00 85.94 91 SER A N 1
ATOM 695 C CA . SER A 1 91 ? 4.093 -4.299 -6.148 1.00 85.94 91 SER A CA 1
ATOM 696 C C . SER A 1 91 ? 5.496 -3.878 -6.531 1.00 85.94 91 SER A C 1
ATOM 698 O O . SER A 1 91 ? 5.889 -2.733 -6.301 1.00 85.94 91 SER A O 1
ATOM 700 N N . ARG A 1 92 ? 6.251 -4.802 -7.112 1.00 87.06 92 ARG A N 1
ATOM 701 C CA . ARG A 1 92 ? 7.526 -4.499 -7.738 1.00 87.06 92 ARG A CA 1
ATOM 702 C C . ARG A 1 92 ? 7.528 -5.113 -9.124 1.00 87.06 92 ARG A C 1
ATOM 704 O O . ARG A 1 92 ? 7.171 -6.272 -9.284 1.00 87.06 92 ARG A O 1
ATOM 711 N N . VAL A 1 93 ? 7.915 -4.326 -10.113 1.00 88.69 93 VAL A N 1
ATOM 712 C CA . VAL A 1 93 ? 8.027 -4.752 -11.504 1.00 88.69 93 VAL A CA 1
ATOM 713 C C . VAL A 1 93 ? 9.379 -4.283 -12.002 1.00 88.69 93 VAL A C 1
ATOM 715 O O . VAL A 1 93 ? 9.664 -3.089 -11.961 1.00 88.69 93 VAL A O 1
ATOM 718 N N . ARG A 1 94 ? 10.200 -5.224 -12.463 1.00 90.38 94 ARG A N 1
ATOM 719 C CA . ARG A 1 94 ? 11.488 -4.940 -13.091 1.00 90.38 94 ARG A CA 1
ATOM 720 C C . ARG A 1 94 ? 11.532 -5.588 -14.465 1.00 90.38 94 ARG A C 1
ATOM 722 O O . ARG A 1 94 ? 11.693 -6.798 -14.542 1.00 90.38 94 ARG A O 1
ATOM 729 N N . LEU A 1 95 ? 11.368 -4.791 -15.512 1.00 89.81 95 LEU A N 1
ATOM 730 C CA . LEU A 1 95 ? 11.437 -5.229 -16.902 1.00 89.81 95 LEU A CA 1
ATOM 731 C C . LEU A 1 95 ? 12.766 -4.776 -17.496 1.00 89.81 95 LEU A C 1
ATOM 733 O O . LEU A 1 95 ? 13.133 -3.610 -17.372 1.00 89.81 95 LEU A O 1
ATOM 737 N N . GLU A 1 96 ? 13.463 -5.696 -18.148 1.00 89.25 96 GLU A N 1
ATOM 738 C CA . GLU A 1 96 ? 14.745 -5.435 -18.799 1.00 89.25 96 GLU A CA 1
ATOM 739 C C . GLU A 1 96 ? 14.701 -6.014 -20.221 1.00 89.25 96 GLU A C 1
ATOM 741 O O . GLU A 1 96 ? 14.208 -7.125 -20.437 1.00 89.25 96 GLU A O 1
ATOM 746 N N . ALA A 1 97 ? 15.195 -5.251 -21.193 1.00 88.94 97 ALA A N 1
ATOM 747 C CA . ALA A 1 97 ? 15.447 -5.697 -22.558 1.00 88.94 97 ALA A CA 1
ATOM 748 C C . ALA A 1 97 ? 16.747 -5.087 -23.067 1.00 88.94 97 ALA A C 1
ATOM 750 O O . ALA A 1 97 ? 17.072 -3.936 -22.772 1.00 88.94 97 ALA A O 1
ATOM 751 N N . SER A 1 98 ? 17.474 -5.842 -23.879 1.00 88.75 98 SER A N 1
ATOM 752 C CA . SER A 1 98 ? 18.614 -5.326 -24.620 1.00 88.75 98 SER A CA 1
ATOM 753 C C . SER A 1 98 ? 18.753 -6.034 -25.960 1.00 88.75 98 SER A C 1
ATOM 755 O O .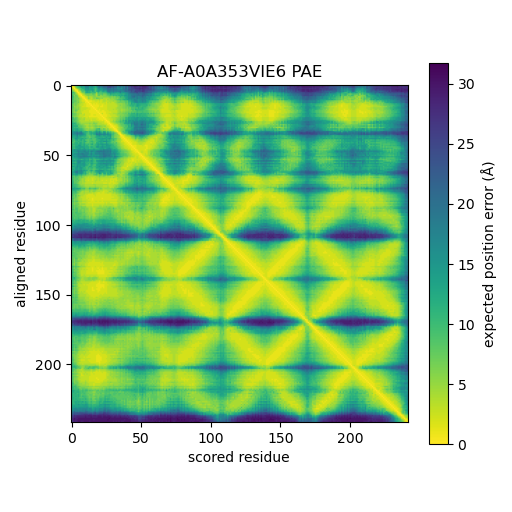 SER A 1 98 ? 18.328 -7.176 -26.131 1.00 88.75 98 SER A O 1
ATOM 757 N N . THR A 1 99 ? 19.329 -5.333 -26.928 1.00 87.25 99 THR A N 1
ATOM 7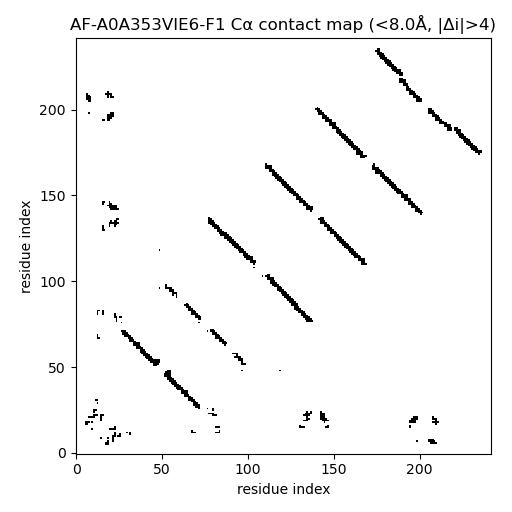58 C CA . THR A 1 99 ? 19.661 -5.867 -28.244 1.00 87.25 99 THR A CA 1
ATOM 759 C C . THR A 1 99 ? 21.020 -5.341 -28.684 1.00 87.25 99 THR A C 1
ATOM 761 O O . THR A 1 99 ? 21.424 -4.232 -28.326 1.00 87.25 99 THR A O 1
ATOM 764 N N . ASN A 1 100 ? 21.744 -6.167 -29.430 1.00 87.94 100 ASN A N 1
ATOM 765 C CA . ASN A 1 100 ? 23.053 -5.840 -29.971 1.00 87.94 100 ASN A CA 1
ATOM 766 C C . ASN A 1 100 ? 23.210 -6.534 -31.325 1.00 87.94 100 ASN A C 1
ATOM 768 O O . ASN A 1 100 ? 23.183 -7.765 -31.385 1.00 87.94 100 ASN A O 1
ATOM 772 N N . TYR A 1 101 ? 23.341 -5.761 -32.399 1.00 85.81 101 TYR A N 1
ATOM 773 C CA . TYR A 1 101 ? 23.534 -6.291 -33.746 1.00 85.81 101 TYR A CA 1
ATOM 774 C C . TYR A 1 101 ? 24.335 -5.321 -34.616 1.00 85.81 101 TYR A C 1
ATOM 776 O O . TYR A 1 101 ? 24.415 -4.125 -34.337 1.00 85.81 101 TYR A O 1
ATOM 784 N N . ALA A 1 102 ? 24.964 -5.858 -35.660 1.00 84.62 102 ALA A N 1
ATOM 785 C CA . ALA A 1 102 ? 25.674 -5.055 -36.646 1.00 84.62 102 ALA A CA 1
ATOM 786 C C . ALA A 1 102 ? 24.680 -4.423 -37.631 1.00 84.62 102 ALA A C 1
ATOM 788 O O . ALA A 1 102 ? 23.721 -5.077 -38.047 1.00 84.62 102 ALA A O 1
ATOM 789 N N . VAL A 1 103 ? 24.916 -3.167 -37.999 1.00 83.75 103 VAL A N 1
ATOM 790 C CA . VAL A 1 103 ? 24.124 -2.405 -38.968 1.00 83.75 103 VAL A CA 1
ATOM 791 C C . VAL A 1 103 ? 25.060 -1.681 -39.923 1.00 83.75 103 VAL A C 1
ATOM 793 O O . VAL A 1 103 ? 26.104 -1.200 -39.500 1.00 83.75 103 VAL A O 1
ATOM 796 N N . ASP A 1 104 ? 24.677 -1.579 -41.191 1.00 80.06 104 ASP A N 1
ATOM 797 C CA . ASP A 1 104 ? 25.368 -0.729 -42.162 1.00 80.06 104 ASP A CA 1
ATOM 798 C C . ASP A 1 104 ? 24.561 0.568 -42.284 1.00 80.06 104 ASP A C 1
ATOM 800 O O . ASP A 1 104 ? 23.609 0.655 -43.061 1.00 80.06 104 ASP A O 1
ATOM 804 N N . PHE A 1 105 ? 24.863 1.552 -41.433 1.00 72.56 105 PHE A N 1
ATOM 805 C CA . PHE A 1 105 ? 24.115 2.812 -41.403 1.00 72.56 105 PHE A CA 1
ATOM 806 C C . PHE A 1 105 ? 24.603 3.791 -42.480 1.00 72.56 105 PHE A C 1
ATOM 808 O O . PHE A 1 105 ? 23.814 4.579 -43.002 1.00 72.56 105 PHE A O 1
ATOM 815 N N . PHE A 1 106 ? 25.888 3.737 -42.848 1.00 71.75 106 PHE A N 1
ATOM 816 C CA . PHE A 1 106 ? 26.456 4.582 -43.901 1.00 71.75 106 PHE A CA 1
ATOM 817 C C . PHE A 1 106 ? 26.587 3.818 -45.223 1.00 71.75 106 PHE A C 1
ATOM 819 O O . PHE A 1 106 ? 27.359 2.867 -45.316 1.00 71.75 106 PHE A O 1
ATOM 826 N N . GLU A 1 107 ? 25.917 4.299 -46.279 1.00 61.84 107 GLU A N 1
ATOM 827 C CA . GLU A 1 107 ? 25.928 3.688 -47.628 1.00 61.84 107 GLU A CA 1
ATOM 828 C C . GLU A 1 107 ? 27.336 3.505 -48.235 1.00 61.84 107 GLU A C 1
ATOM 830 O O . GLU A 1 107 ? 27.515 2.672 -49.119 1.00 61.84 107 GLU A O 1
ATOM 835 N N . ASN A 1 108 ? 28.341 4.250 -47.755 1.00 60.88 108 ASN A N 1
ATOM 836 C CA . ASN A 1 108 ? 29.730 4.201 -48.235 1.00 60.88 108 ASN A CA 1
ATOM 837 C C . ASN A 1 108 ? 30.743 3.728 -47.168 1.00 60.88 108 ASN A C 1
ATOM 839 O O . ASN A 1 108 ? 31.950 3.920 -47.338 1.00 60.88 108 ASN A O 1
ATOM 843 N N . GLY A 1 109 ? 30.280 3.158 -46.050 1.00 60.53 109 GLY A N 1
ATOM 844 C CA . GLY A 1 109 ? 31.145 2.632 -44.991 1.00 60.53 109 GLY A CA 1
ATOM 845 C C . GLY A 1 109 ? 31.887 1.361 -45.420 1.00 60.53 109 GLY A C 1
ATOM 846 O O . GLY A 1 109 ? 31.336 0.502 -46.101 1.00 60.53 109 GLY A O 1
ATOM 847 N N . THR A 1 110 ? 33.159 1.220 -45.032 1.00 59.62 110 THR A N 1
ATOM 848 C CA . THR A 1 110 ? 33.968 0.015 -45.310 1.00 59.62 110 THR A CA 1
ATOM 849 C C . THR A 1 110 ? 33.844 -1.072 -44.235 1.00 59.62 110 THR A C 1
ATOM 851 O O . THR A 1 110 ? 34.382 -2.164 -44.417 1.00 59.62 110 THR A O 1
ATOM 854 N N . ALA A 1 111 ? 33.152 -0.793 -43.126 1.00 69.50 111 ALA A N 1
ATOM 855 C CA . ALA A 1 111 ? 32.927 -1.712 -42.014 1.00 69.50 111 ALA A CA 1
ATOM 856 C C . ALA A 1 111 ? 31.558 -1.447 -41.373 1.00 69.50 111 ALA A C 1
ATOM 858 O O . ALA A 1 111 ? 31.182 -0.289 -41.232 1.00 69.50 111 ALA A O 1
ATOM 859 N N . SER A 1 112 ? 30.861 -2.505 -40.952 1.00 77.94 112 SER A N 1
ATOM 860 C CA . SER A 1 112 ? 29.564 -2.398 -40.277 1.00 77.94 112 SER A CA 1
ATOM 861 C C . SER A 1 112 ? 29.683 -1.742 -38.901 1.00 77.94 112 SER A C 1
ATOM 863 O O . SER A 1 112 ? 30.585 -2.062 -38.118 1.00 77.94 112 SER A O 1
ATOM 865 N N . GLU A 1 113 ? 28.741 -0.864 -38.574 1.00 86.12 113 GLU A N 1
ATOM 866 C CA . GLU A 1 113 ? 28.587 -0.284 -37.246 1.00 86.12 113 GLU A CA 1
ATOM 867 C C . GLU A 1 113 ? 27.950 -1.282 -36.274 1.00 86.12 113 GLU A C 1
ATOM 869 O O . GLU A 1 113 ? 27.203 -2.183 -36.652 1.00 86.12 113 GLU A O 1
ATOM 874 N N . GLN A 1 114 ? 28.220 -1.112 -34.982 1.00 87.19 114 GLN A N 1
ATOM 875 C CA . GLN A 1 114 ? 27.588 -1.892 -33.928 1.00 87.19 114 GLN A CA 1
ATOM 876 C C . GLN A 1 114 ? 26.492 -1.070 -33.255 1.00 87.19 114 GLN A C 1
ATOM 878 O O . GLN A 1 114 ? 26.771 -0.045 -32.630 1.00 87.19 114 GLN A O 1
ATOM 883 N N . TYR A 1 115 ? 25.252 -1.541 -33.363 1.00 87.75 115 TYR A N 1
ATOM 884 C CA . TYR A 1 115 ? 24.101 -0.973 -32.678 1.00 87.75 115 TYR A CA 1
ATOM 885 C C . TYR A 1 115 ? 23.873 -1.691 -31.350 1.00 87.75 115 TYR A C 1
ATOM 887 O O . TYR A 1 115 ? 23.753 -2.915 -31.304 1.00 87.75 115 TYR A O 1
ATOM 895 N N . PHE A 1 116 ? 23.767 -0.919 -30.276 1.00 90.25 116 PHE A N 1
ATOM 896 C CA . PHE A 1 116 ? 23.373 -1.380 -28.954 1.00 90.25 116 PHE A CA 1
ATOM 897 C C . PHE A 1 116 ? 22.151 -0.594 -28.492 1.00 90.25 116 PHE A C 1
ATOM 899 O O . PHE A 1 116 ? 22.145 0.634 -28.544 1.00 90.25 116 PHE A O 1
ATOM 906 N N . ALA A 1 117 ? 21.137 -1.290 -27.989 1.00 90.56 117 ALA A N 1
ATOM 907 C CA . ALA A 1 117 ? 20.044 -0.653 -27.273 1.00 90.56 117 ALA A CA 1
ATOM 908 C C . ALA A 1 117 ? 19.680 -1.444 -26.025 1.00 90.56 117 ALA A C 1
ATOM 910 O O . ALA A 1 117 ? 19.682 -2.674 -26.027 1.00 90.56 117 ALA A O 1
ATOM 911 N N . SER A 1 118 ? 19.342 -0.730 -24.960 1.00 92.00 118 SER A N 1
ATOM 912 C CA . SER A 1 118 ? 18.837 -1.304 -23.726 1.00 92.00 118 SER A CA 1
ATOM 913 C C . SER A 1 118 ? 17.717 -0.457 -23.138 1.00 92.00 118 SER A C 1
ATOM 915 O O . SER A 1 118 ? 17.691 0.770 -23.260 1.00 92.00 118 SER A O 1
ATOM 917 N N . PHE A 1 119 ? 16.780 -1.147 -22.505 1.00 91.88 119 PHE A N 1
ATOM 918 C CA . PHE A 1 119 ? 15.647 -0.578 -21.805 1.00 91.88 119 PHE A CA 1
ATOM 919 C C . PHE A 1 119 ? 15.498 -1.277 -20.457 1.00 91.88 119 PHE A C 1
ATOM 921 O O . PHE A 1 119 ? 15.392 -2.502 -20.393 1.00 91.88 119 PHE A O 1
ATOM 928 N N . THR A 1 120 ? 15.440 -0.488 -19.391 1.00 93.06 120 THR A N 1
ATOM 929 C CA . THR A 1 120 ? 15.213 -0.964 -18.028 1.00 93.06 120 THR A CA 1
ATOM 930 C C . THR A 1 120 ? 14.102 -0.150 -17.394 1.00 93.06 120 THR A C 1
ATOM 932 O O . THR A 1 120 ? 14.201 1.072 -17.315 1.00 93.06 120 THR A O 1
ATOM 935 N N . LEU A 1 121 ? 13.077 -0.823 -16.879 1.00 92.94 121 LEU A N 1
ATOM 936 C CA . LEU A 1 121 ? 12.023 -0.240 -16.057 1.00 92.94 121 LEU A CA 1
ATOM 937 C C . LEU A 1 121 ? 12.009 -0.944 -14.701 1.00 92.94 121 LEU A C 1
ATOM 939 O O . LEU A 1 121 ? 11.681 -2.122 -14.635 1.00 92.94 121 LEU A O 1
ATOM 943 N N . ASP A 1 122 ? 12.308 -0.226 -13.621 1.00 93.56 122 ASP A N 1
ATOM 944 C CA . ASP A 1 122 ? 12.150 -0.692 -12.240 1.00 93.56 122 ASP A CA 1
ATOM 945 C C . ASP A 1 122 ? 11.120 0.198 -11.536 1.00 93.56 122 ASP A C 1
ATOM 947 O O . ASP A 1 122 ? 11.324 1.399 -11.337 1.00 93.56 122 ASP A O 1
ATOM 951 N N . LYS A 1 123 ? 9.978 -0.387 -11.184 1.00 93.56 123 LYS A N 1
ATOM 952 C CA . LYS A 1 123 ? 8.897 0.281 -10.466 1.00 93.56 123 LYS A CA 1
ATOM 953 C C . LYS A 1 123 ? 8.601 -0.477 -9.188 1.00 93.56 123 LYS A C 1
ATOM 955 O O . LYS A 1 123 ? 8.333 -1.673 -9.212 1.00 93.56 123 LYS A O 1
ATOM 960 N N . GLU A 1 124 ? 8.562 0.243 -8.080 1.00 93.00 124 GLU A N 1
ATOM 961 C CA . GLU A 1 124 ? 8.273 -0.305 -6.766 1.00 93.00 124 GLU A CA 1
ATOM 962 C C . GLU A 1 124 ? 7.253 0.575 -6.046 1.00 93.00 124 GLU A C 1
ATOM 964 O O . GLU A 1 124 ? 7.497 1.752 -5.787 1.00 93.00 124 GLU A O 1
ATOM 969 N N . LEU A 1 125 ? 6.117 -0.015 -5.691 1.00 92.88 125 LEU A N 1
ATOM 970 C CA . LEU A 1 125 ? 5.048 0.609 -4.929 1.00 92.88 125 LEU A CA 1
ATOM 971 C C . LEU A 1 125 ? 4.905 -0.114 -3.591 1.00 92.88 125 LEU A C 1
ATOM 973 O O . LEU A 1 125 ? 4.823 -1.341 -3.546 1.00 92.88 125 LEU A O 1
ATOM 977 N N . ARG A 1 126 ? 4.849 0.654 -2.505 1.00 92.25 126 ARG A N 1
ATOM 978 C CA . ARG A 1 126 ? 4.553 0.185 -1.149 1.00 92.25 126 ARG A CA 1
ATOM 979 C C . ARG A 1 126 ? 3.557 1.113 -0.482 1.00 92.25 126 ARG A C 1
ATOM 981 O O . ARG A 1 126 ? 3.742 2.326 -0.487 1.00 92.25 126 ARG A O 1
ATOM 988 N N . GLU A 1 127 ? 2.556 0.547 0.163 1.00 93.06 127 GLU A N 1
ATOM 989 C CA . GLU A 1 127 ? 1.583 1.283 0.951 1.00 93.06 127 GLU A CA 1
ATOM 990 C C . GLU A 1 127 ? 1.384 0.596 2.296 1.00 93.06 127 GLU A C 1
ATOM 992 O O . GLU A 1 127 ? 0.805 -0.486 2.375 1.00 93.06 127 GLU A O 1
ATOM 997 N N . GLU A 1 128 ? 1.847 1.248 3.355 1.00 93.44 128 GLU A N 1
ATOM 998 C CA . GLU A 1 128 ? 1.755 0.753 4.725 1.00 93.44 128 GLU A CA 1
ATOM 999 C C . GLU A 1 128 ? 0.673 1.520 5.481 1.00 93.44 128 GLU A C 1
ATOM 1001 O O . GLU A 1 128 ? 0.566 2.745 5.380 1.00 93.44 128 GLU A O 1
ATOM 1006 N N . TRP A 1 129 ? -0.156 0.797 6.223 1.00 94.25 129 TRP A N 1
ATOM 1007 C CA . TRP A 1 129 ? -1.268 1.337 6.992 1.00 94.25 129 TRP A CA 1
ATOM 1008 C C . TRP A 1 129 ? -1.019 1.092 8.473 1.00 94.25 129 TRP A C 1
ATOM 1010 O O . TRP A 1 129 ? -0.807 -0.042 8.898 1.00 94.25 129 TRP A O 1
ATOM 1020 N N . ILE A 1 130 ? -1.071 2.163 9.258 1.00 95.62 130 ILE A N 1
ATOM 1021 C CA . ILE A 1 130 ? -0.893 2.141 10.708 1.00 95.62 130 ILE A CA 1
ATOM 1022 C C . ILE A 1 130 ? -2.164 2.704 11.326 1.00 95.62 130 ILE A C 1
ATOM 1024 O O . ILE A 1 130 ? -2.492 3.873 11.132 1.00 95.62 130 ILE A O 1
ATOM 1028 N N . GLY A 1 131 ? -2.901 1.863 12.039 1.00 95.44 131 GLY A N 1
ATOM 1029 C CA . GLY A 1 131 ? -4.218 2.187 12.567 1.00 95.44 131 GLY A CA 1
ATOM 1030 C C . GLY A 1 131 ? -4.320 1.972 14.065 1.00 95.44 131 GLY A C 1
ATOM 1031 O O . GLY A 1 131 ? -3.702 1.068 14.626 1.00 95.44 131 GLY A O 1
ATOM 1032 N N . ILE A 1 132 ? -5.162 2.782 14.696 1.00 96.88 132 ILE A N 1
ATOM 1033 C CA . ILE A 1 132 ? -5.685 2.527 16.037 1.00 96.88 132 ILE A CA 1
ATOM 1034 C C . ILE A 1 132 ? -7.195 2.404 15.893 1.00 96.88 132 ILE A C 1
ATOM 1036 O O . ILE A 1 132 ? -7.798 3.174 15.153 1.00 96.88 132 ILE A O 1
ATOM 1040 N N . GLY A 1 133 ? -7.804 1.446 16.581 1.00 96.19 133 GLY A N 1
ATOM 1041 C CA . GLY A 1 133 ? -9.243 1.239 16.585 1.00 96.19 133 GLY A CA 1
ATOM 1042 C C . GLY A 1 133 ? -9.838 1.316 17.977 1.00 96.19 133 GLY A C 1
ATOM 1043 O O . GLY A 1 133 ? -9.247 0.853 18.951 1.00 96.19 133 GLY A O 1
ATOM 1044 N N . PHE A 1 134 ? -11.032 1.890 18.047 1.00 96.25 134 PHE A N 1
ATOM 1045 C CA . PHE A 1 134 ? -11.829 2.020 19.254 1.00 96.25 134 PHE A CA 1
ATOM 1046 C C . PHE A 1 134 ? -13.181 1.362 19.006 1.00 96.25 134 PHE A C 1
ATOM 1048 O O . PHE A 1 134 ? -13.923 1.793 18.122 1.00 96.25 134 PHE A O 1
ATOM 1055 N N . GLY A 1 135 ? -13.488 0.328 19.781 1.00 95.44 135 GLY A N 1
ATOM 1056 C CA . GLY A 1 135 ? -14.767 -0.373 19.762 1.00 95.44 135 GLY A CA 1
ATOM 1057 C C . GLY A 1 135 ? -15.539 -0.147 21.051 1.00 95.44 135 GLY A C 1
ATOM 1058 O O . GLY A 1 135 ? -14.966 -0.227 22.134 1.00 95.44 135 GLY A O 1
ATOM 1059 N N . PHE A 1 136 ? -16.840 0.095 20.937 1.00 95.25 136 PHE A N 1
ATOM 1060 C CA . PHE A 1 136 ? -17.743 0.309 22.059 1.00 95.25 136 PHE A CA 1
ATOM 1061 C C . PHE A 1 136 ? -18.921 -0.660 21.982 1.00 95.25 136 PHE A C 1
ATOM 1063 O O . PHE A 1 136 ? -19.702 -0.612 21.031 1.00 95.25 136 PHE A O 1
ATOM 1070 N N . SER A 1 137 ? -19.084 -1.511 22.995 1.00 94.00 137 SER A N 1
ATOM 1071 C CA . SER A 1 137 ? -20.277 -2.349 23.159 1.00 94.00 137 SER A CA 1
ATOM 1072 C C . SER A 1 137 ? -21.395 -1.534 23.810 1.00 94.00 137 SER A C 1
ATOM 1074 O O . SER A 1 137 ? -21.285 -1.107 24.961 1.00 94.00 137 SER A O 1
ATOM 1076 N N . LEU A 1 138 ? -22.494 -1.336 23.085 1.00 93.56 138 LEU A N 1
ATOM 1077 C CA . LEU A 1 138 ? -23.699 -0.642 23.533 1.00 93.56 138 LEU A CA 1
ATOM 1078 C C . LEU A 1 138 ? -24.781 -1.677 23.874 1.00 93.56 138 LEU A C 1
ATOM 1080 O O . LEU A 1 138 ? -25.642 -2.030 23.068 1.00 93.56 138 LEU A O 1
ATOM 1084 N N . GLY A 1 139 ? -24.718 -2.199 25.100 1.00 88.69 139 GLY A N 1
ATOM 1085 C CA . GLY A 1 139 ? -25.576 -3.299 25.538 1.00 88.69 139 GLY A CA 1
ATOM 1086 C C . GLY A 1 139 ? -25.107 -4.650 24.991 1.00 88.69 139 GLY A C 1
ATOM 1087 O O . GLY A 1 139 ? -23.909 -4.873 24.832 1.00 88.69 139 GLY A O 1
ATOM 1088 N N . LYS A 1 140 ? -26.052 -5.572 24.756 1.00 85.38 140 LYS A N 1
ATOM 1089 C CA . LYS A 1 140 ? -25.761 -6.955 24.324 1.00 85.38 140 LYS A CA 1
ATOM 1090 C C . LYS A 1 140 ? -25.769 -7.157 22.806 1.00 85.38 140 LYS A C 1
ATOM 1092 O O . LYS A 1 140 ? -25.235 -8.157 22.342 1.00 85.38 140 LYS A O 1
ATOM 1097 N N . HIS A 1 141 ? -26.390 -6.240 22.066 1.00 90.81 141 HIS A N 1
ATOM 1098 C CA . HIS A 1 141 ? -26.730 -6.447 20.657 1.00 90.81 141 HIS A CA 1
ATOM 1099 C C . HIS A 1 141 ? -26.102 -5.424 19.720 1.00 90.81 141 HIS A C 1
ATOM 1101 O O . HIS A 1 141 ? -25.990 -5.712 18.542 1.00 90.81 141 HIS A O 1
ATOM 1107 N N . LEU A 1 142 ? -25.712 -4.241 20.195 1.00 94.19 142 LEU A N 1
ATOM 1108 C CA . LEU A 1 142 ? -25.160 -3.192 19.344 1.00 94.19 142 LEU A CA 1
ATOM 1109 C C . LEU A 1 142 ? -23.716 -2.921 19.742 1.00 94.19 142 LEU A C 1
ATOM 1111 O O . LEU A 1 142 ? -23.405 -2.794 20.925 1.00 94.19 142 LEU A O 1
ATOM 1115 N N . SER A 1 143 ? -22.855 -2.744 18.754 1.00 95.25 143 SER A N 1
ATOM 1116 C CA . SER A 1 143 ? -21.542 -2.152 18.953 1.00 95.25 143 SER A CA 1
ATOM 1117 C C . SER A 1 143 ? -21.219 -1.174 17.840 1.00 95.25 143 SER A C 1
ATOM 1119 O O . SER A 1 143 ? -21.664 -1.313 16.701 1.00 95.25 143 SER A O 1
ATOM 1121 N N . ILE A 1 144 ? -20.469 -0.143 18.202 1.00 96.81 144 ILE A N 1
ATOM 1122 C CA . ILE A 1 144 ? -20.012 0.905 17.297 1.00 96.81 144 ILE A CA 1
ATOM 1123 C C . ILE A 1 144 ? -18.513 1.072 17.452 1.00 96.81 144 ILE A C 1
ATOM 1125 O O . ILE A 1 144 ? -17.942 0.728 18.486 1.00 96.81 144 ILE A O 1
ATOM 1129 N N . GLY A 1 145 ? -17.870 1.634 16.446 1.00 96.81 145 GLY A N 1
ATOM 1130 C CA . GLY A 1 145 ? -16.455 1.900 16.538 1.00 96.81 145 GLY A CA 1
ATOM 1131 C C . GLY A 1 145 ? -15.951 2.795 15.438 1.00 96.81 145 GLY A C 1
ATOM 1132 O O . GLY A 1 145 ? -16.632 3.084 14.452 1.00 96.81 145 GLY A O 1
ATOM 1133 N N . PHE A 1 146 ? -14.725 3.242 15.635 1.00 97.56 146 PHE A N 1
ATOM 1134 C CA . PHE A 1 146 ? -14.006 4.027 14.656 1.00 97.56 146 PHE A CA 1
ATOM 1135 C C . PHE A 1 146 ? -12.519 3.699 14.701 1.00 97.56 146 PHE A C 1
ATOM 1137 O O . PHE A 1 146 ? -12.007 3.145 15.674 1.00 97.56 146 PHE A O 1
ATOM 1144 N N . SER A 1 147 ? -11.817 3.996 13.620 1.00 97.81 147 SER A N 1
ATOM 1145 C CA . SER A 1 147 ? -10.397 3.722 13.468 1.00 97.81 147 SER A CA 1
ATOM 1146 C C . SER A 1 147 ? -9.738 4.799 12.617 1.00 97.81 147 SER A C 1
ATOM 1148 O O . SER A 1 147 ? -9.903 4.790 11.393 1.00 97.81 147 SER A O 1
ATOM 1150 N N . PRO A 1 148 ? -9.022 5.761 13.225 1.00 97.56 148 PRO A N 1
ATOM 1151 C CA . PRO A 1 148 ? -8.092 6.594 12.481 1.00 97.56 148 PRO A CA 1
ATOM 1152 C C . PRO A 1 148 ? -6.928 5.744 11.966 1.00 97.56 148 PRO A C 1
ATOM 1154 O O . PRO A 1 148 ? -6.347 4.937 12.697 1.00 97.56 148 PRO A O 1
ATOM 1157 N N . ILE A 1 149 ? -6.579 5.946 10.700 1.00 97.06 149 ILE A N 1
ATOM 1158 C CA . ILE A 1 149 ? -5.507 5.223 10.022 1.00 97.06 149 ILE A CA 1
ATOM 1159 C C . ILE A 1 149 ? -4.583 6.232 9.350 1.00 97.06 149 ILE A C 1
ATOM 1161 O O . ILE A 1 149 ? -5.018 7.095 8.585 1.00 97.06 149 ILE A O 1
ATOM 1165 N N . VAL A 1 150 ? -3.292 6.097 9.628 1.00 97.38 150 VAL A N 1
ATOM 1166 C CA . VAL A 1 150 ? -2.209 6.762 8.912 1.00 97.38 150 VAL A CA 1
ATOM 1167 C C . VAL A 1 150 ? -1.746 5.844 7.788 1.00 97.38 150 VAL A C 1
ATOM 1169 O O . VAL A 1 150 ? -1.579 4.642 7.971 1.00 97.38 150 VAL A O 1
ATOM 1172 N N . THR A 1 151 ? -1.526 6.425 6.618 1.00 96.06 151 THR A N 1
ATOM 1173 C CA . THR A 1 151 ? -1.051 5.743 5.414 1.00 96.06 151 THR A CA 1
ATOM 1174 C C . THR A 1 151 ? 0.315 6.295 5.036 1.00 96.06 151 THR A C 1
ATOM 1176 O O . THR A 1 151 ? 0.501 7.515 4.985 1.00 96.06 151 THR A O 1
ATOM 1179 N N . VAL A 1 152 ? 1.263 5.406 4.763 1.00 95.88 152 VAL A N 1
ATOM 1180 C CA . VAL A 1 152 ? 2.596 5.734 4.259 1.00 95.88 152 VAL A CA 1
ATOM 1181 C C . VAL A 1 152 ? 2.731 5.106 2.882 1.00 95.88 152 VAL A C 1
ATOM 1183 O O . VAL A 1 152 ? 2.876 3.894 2.746 1.00 95.88 152 VAL A O 1
ATOM 1186 N N . TYR A 1 153 ? 2.653 5.946 1.860 1.00 94.94 153 TYR A N 1
ATOM 1187 C CA . TYR A 1 153 ? 2.726 5.553 0.463 1.00 94.94 153 TYR A CA 1
ATOM 1188 C C . TYR A 1 153 ? 4.114 5.864 -0.088 1.00 94.94 153 TYR A C 1
ATOM 1190 O O . TYR A 1 153 ? 4.563 7.004 -0.016 1.00 94.94 153 TYR A O 1
ATOM 1198 N N . ASN A 1 154 ? 4.778 4.871 -0.664 1.00 95.44 154 ASN A N 1
ATOM 1199 C CA . ASN A 1 154 ? 6.054 5.012 -1.344 1.00 95.44 154 ASN A CA 1
ATOM 1200 C C . ASN A 1 154 ? 5.930 4.484 -2.771 1.00 95.44 154 ASN A C 1
ATOM 1202 O O . ASN A 1 154 ? 5.451 3.372 -2.981 1.00 95.44 154 ASN A O 1
ATOM 1206 N N . ASN A 1 155 ? 6.388 5.264 -3.741 1.00 95.69 155 ASN A N 1
ATOM 1207 C CA . ASN A 1 155 ? 6.452 4.861 -5.137 1.00 95.69 155 ASN A CA 1
ATOM 1208 C C . ASN A 1 155 ? 7.787 5.301 -5.729 1.00 95.69 155 ASN A C 1
ATOM 1210 O O . ASN A 1 155 ? 8.031 6.498 -5.889 1.00 95.69 155 ASN A O 1
ATOM 1214 N N . ASN A 1 156 ? 8.623 4.321 -6.043 1.00 95.94 156 ASN A N 1
ATOM 1215 C CA . ASN A 1 156 ? 9.889 4.494 -6.730 1.00 95.94 156 ASN A CA 1
ATOM 1216 C C . ASN A 1 156 ? 9.709 4.063 -8.185 1.00 95.94 156 ASN A C 1
ATOM 1218 O O . ASN A 1 156 ? 9.140 3.010 -8.467 1.00 95.94 156 ASN A O 1
ATOM 1222 N N . TYR A 1 157 ? 10.188 4.890 -9.097 1.00 96.50 157 TYR A N 1
ATOM 1223 C CA . TYR A 1 157 ? 10.141 4.677 -10.530 1.00 96.50 157 TYR A CA 1
ATOM 1224 C C . TYR A 1 157 ? 11.509 5.002 -11.103 1.00 96.50 157 TYR A C 1
ATOM 1226 O O . TYR A 1 157 ? 12.020 6.100 -10.877 1.00 96.50 157 TYR A O 1
ATOM 1234 N N . LEU A 1 158 ? 12.071 4.066 -11.850 1.00 96.00 158 LEU A N 1
ATOM 1235 C CA . LEU A 1 158 ? 13.280 4.239 -12.629 1.00 96.00 158 LEU A CA 1
ATOM 1236 C C . LEU A 1 158 ? 13.035 3.667 -14.020 1.00 96.00 158 LEU A C 1
ATOM 1238 O O . LEU A 1 158 ? 12.699 2.497 -14.163 1.00 96.00 158 LEU A O 1
ATOM 1242 N N . GLU A 1 159 ? 13.241 4.488 -15.032 1.00 95.38 159 GLU A N 1
ATOM 1243 C CA . GLU A 1 159 ? 13.274 4.092 -16.432 1.00 95.38 159 GLU A CA 1
ATOM 1244 C C . GLU A 1 159 ? 14.607 4.550 -17.011 1.00 95.38 159 GLU A C 1
ATOM 1246 O O . GLU A 1 159 ? 14.989 5.713 -16.862 1.00 95.38 159 GLU A O 1
ATOM 1251 N N . VAL A 1 160 ? 15.324 3.634 -17.647 1.00 95.06 160 VAL A N 1
ATOM 1252 C CA . VAL A 1 160 ? 16.580 3.906 -18.338 1.00 95.06 160 VAL A CA 1
ATOM 1253 C C . VAL A 1 160 ? 16.441 3.391 -19.755 1.00 95.06 160 VAL A C 1
ATOM 1255 O O . VAL A 1 160 ? 16.133 2.222 -19.967 1.00 95.06 160 VAL A O 1
ATOM 1258 N N . THR A 1 161 ? 16.664 4.273 -20.718 1.00 93.50 161 THR A N 1
ATOM 1259 C CA . THR A 1 161 ? 16.809 3.925 -22.129 1.00 93.50 161 THR A CA 1
ATOM 1260 C C . THR A 1 161 ? 18.193 4.358 -22.576 1.00 93.50 161 THR A C 1
ATOM 1262 O O . THR A 1 161 ? 18.547 5.528 -22.427 1.00 93.50 161 THR A O 1
ATOM 1265 N N . ASP A 1 162 ? 18.960 3.428 -23.124 1.00 93.12 162 ASP A N 1
ATOM 1266 C CA . ASP A 1 162 ? 20.275 3.685 -23.704 1.00 93.12 162 ASP A CA 1
ATOM 1267 C C . ASP A 1 162 ? 20.296 3.107 -25.112 1.00 93.12 162 ASP A C 1
ATOM 1269 O O . ASP A 1 162 ? 19.987 1.934 -25.307 1.00 93.12 162 ASP A O 1
ATOM 1273 N N . ILE A 1 163 ? 20.620 3.943 -26.087 1.00 91.06 163 ILE A N 1
ATOM 1274 C CA . ILE A 1 163 ? 20.779 3.570 -27.485 1.00 91.06 163 ILE A CA 1
ATOM 1275 C C . ILE A 1 163 ? 22.114 4.137 -27.930 1.00 91.06 163 ILE A C 1
ATOM 1277 O O . ILE A 1 163 ? 22.327 5.342 -27.844 1.00 91.06 163 ILE A O 1
ATOM 1281 N N . SER A 1 164 ? 23.004 3.292 -28.425 1.00 90.31 164 SER A N 1
ATOM 1282 C CA . SER A 1 164 ? 24.351 3.685 -28.811 1.00 90.31 164 SER A CA 1
ATOM 1283 C C . SER A 1 164 ? 24.760 2.994 -30.110 1.00 90.31 164 SER A C 1
ATOM 1285 O O . SER A 1 164 ? 24.516 1.805 -30.303 1.00 90.31 164 SER A O 1
ATOM 1287 N N . LEU A 1 165 ? 25.386 3.752 -31.006 1.00 88.25 165 LEU A N 1
ATOM 1288 C CA . LEU A 1 165 ? 25.932 3.290 -32.275 1.00 88.25 165 LEU A CA 1
ATOM 1289 C C . LEU A 1 165 ? 27.444 3.512 -32.261 1.00 88.25 165 LEU A C 1
ATOM 1291 O O . LEU A 1 165 ? 27.915 4.632 -32.043 1.00 88.25 165 LEU A O 1
ATOM 1295 N N . PHE A 1 166 ? 28.203 2.452 -32.503 1.00 87.19 166 PHE A N 1
ATOM 1296 C CA . PHE A 1 166 ? 29.661 2.474 -32.513 1.00 87.19 166 PHE A CA 1
ATOM 1297 C C . PHE A 1 166 ? 30.185 2.186 -33.916 1.00 87.19 166 PHE A C 1
ATOM 1299 O O . PHE A 1 166 ? 29.684 1.290 -34.591 1.00 87.19 166 PHE A O 1
ATOM 1306 N N . SER A 1 167 ? 31.226 2.900 -34.340 1.00 83.88 167 SER A N 1
ATOM 1307 C CA . SER A 1 167 ? 31.977 2.517 -35.533 1.00 83.88 167 SER A CA 1
ATOM 1308 C C . SER A 1 167 ? 32.881 1.330 -35.212 1.00 83.88 167 SER A C 1
ATOM 1310 O O . SER A 1 167 ? 33.463 1.257 -34.125 1.00 83.88 167 SER A O 1
ATOM 1312 N N . ASN A 1 168 ? 33.028 0.412 -36.165 1.00 69.69 168 ASN A N 1
ATOM 1313 C CA . ASN A 1 168 ? 33.947 -0.717 -36.051 1.00 69.69 168 ASN A CA 1
ATOM 1314 C C . ASN A 1 168 ? 35.132 -0.550 -37.013 1.00 69.69 168 ASN A C 1
ATOM 1316 O O . ASN A 1 168 ? 35.435 -1.411 -37.837 1.00 69.69 168 ASN A O 1
ATOM 1320 N N . LEU A 1 169 ? 35.786 0.614 -36.945 1.00 62.50 169 LEU A N 1
ATOM 1321 C CA . LEU A 1 169 ? 36.994 0.885 -37.718 1.00 62.50 169 LEU A CA 1
ATOM 1322 C C . LEU A 1 169 ? 38.177 0.128 -37.101 1.00 62.50 169 LEU A C 1
ATOM 1324 O O . LEU A 1 169 ? 38.390 0.151 -35.890 1.00 62.50 169 LEU A O 1
ATOM 1328 N N . SER A 1 170 ? 38.960 -0.511 -37.970 1.00 58.44 170 SER A N 1
ATOM 1329 C CA . SER A 1 170 ? 39.918 -1.616 -37.769 1.00 58.44 170 SER A CA 1
ATOM 1330 C C . SER A 1 170 ? 40.957 -1.546 -36.630 1.00 58.44 170 SER A C 1
ATOM 1332 O O . SER A 1 170 ? 41.781 -2.452 -36.539 1.00 58.44 170 SER A O 1
ATOM 1334 N N . GLN A 1 171 ? 40.978 -0.520 -35.774 1.00 53.56 171 GLN A N 1
ATOM 1335 C CA . GLN A 1 171 ? 41.900 -0.419 -34.633 1.00 53.56 171 GLN A CA 1
ATOM 1336 C C . GLN A 1 171 ? 41.368 0.360 -33.410 1.00 53.56 171 GLN A C 1
ATOM 1338 O O . GLN A 1 171 ? 42.042 0.365 -32.381 1.00 53.56 171 GLN A O 1
ATOM 1343 N N . ALA A 1 172 ? 40.179 0.975 -33.468 1.00 60.25 172 ALA A N 1
ATOM 1344 C CA . ALA A 1 172 ? 39.541 1.608 -32.309 1.00 60.25 172 ALA A CA 1
ATOM 1345 C C . ALA A 1 172 ? 38.036 1.800 -32.551 1.00 60.25 172 ALA A C 1
ATOM 1347 O O . ALA A 1 172 ? 37.644 2.471 -33.503 1.00 60.25 172 ALA A O 1
ATOM 1348 N N . SER A 1 173 ? 37.198 1.259 -31.664 1.00 66.44 173 SER A N 1
ATOM 1349 C CA . SER A 1 173 ? 35.760 1.533 -31.660 1.00 66.44 173 SER A CA 1
ATOM 1350 C C . SER A 1 173 ? 35.512 2.977 -31.219 1.00 66.44 173 SER A C 1
ATOM 1352 O O . SER A 1 173 ? 35.849 3.332 -30.085 1.00 66.44 173 SER A O 1
ATOM 1354 N N . SER A 1 174 ? 34.926 3.810 -32.080 1.00 78.50 174 SER A N 1
ATOM 1355 C CA . SER A 1 174 ? 34.493 5.162 -31.703 1.00 78.50 174 SER A CA 1
ATOM 1356 C C . SER A 1 174 ? 32.977 5.213 -31.539 1.00 78.50 174 SER A C 1
ATOM 1358 O O . SER A 1 174 ? 32.238 4.653 -32.347 1.00 78.50 174 SER A O 1
ATOM 1360 N N . LEU A 1 175 ? 32.496 5.878 -30.484 1.00 80.25 175 LEU A N 1
ATOM 1361 C CA . LEU A 1 175 ? 31.073 6.177 -30.348 1.00 80.25 175 LEU A CA 1
ATOM 1362 C C . LEU A 1 175 ? 30.692 7.195 -31.428 1.00 80.25 175 LEU A C 1
ATOM 1364 O O . LEU A 1 175 ? 31.322 8.249 -31.523 1.00 80.25 175 LEU A O 1
ATOM 1368 N N . LEU A 1 176 ? 29.691 6.865 -32.239 1.00 84.00 176 LEU A N 1
ATOM 1369 C CA . LEU A 1 176 ? 29.187 7.730 -33.303 1.00 84.00 176 LEU A CA 1
ATOM 1370 C C . LEU A 1 176 ? 27.996 8.531 -32.804 1.00 84.00 176 LEU A C 1
ATOM 1372 O O . LEU A 1 176 ? 28.006 9.757 -32.840 1.00 84.00 176 LEU A O 1
ATOM 1376 N N . ILE A 1 177 ? 26.983 7.829 -32.301 1.00 86.56 177 ILE A N 1
ATOM 1377 C CA . ILE A 1 177 ? 25.757 8.425 -31.782 1.00 86.56 177 ILE A CA 1
ATOM 1378 C C . ILE A 1 177 ? 25.402 7.708 -30.490 1.00 86.56 177 ILE A C 1
ATOM 1380 O O . ILE A 1 177 ? 25.489 6.486 -30.415 1.00 86.56 177 ILE A O 1
ATOM 1384 N N . SER A 1 178 ? 24.976 8.451 -29.478 1.00 89.75 178 SER A N 1
ATOM 1385 C CA . SER A 1 178 ? 24.351 7.869 -28.295 1.00 89.75 178 SER A CA 1
ATOM 1386 C C . SER A 1 178 ? 23.182 8.719 -27.840 1.00 89.75 178 SER A C 1
ATOM 1388 O O . SER A 1 178 ? 23.235 9.949 -27.880 1.00 89.75 178 SER A O 1
ATOM 1390 N N . GLN A 1 179 ? 22.130 8.056 -27.387 1.00 90.50 179 GLN A N 1
ATOM 1391 C CA . GLN A 1 179 ? 21.034 8.650 -26.660 1.00 90.5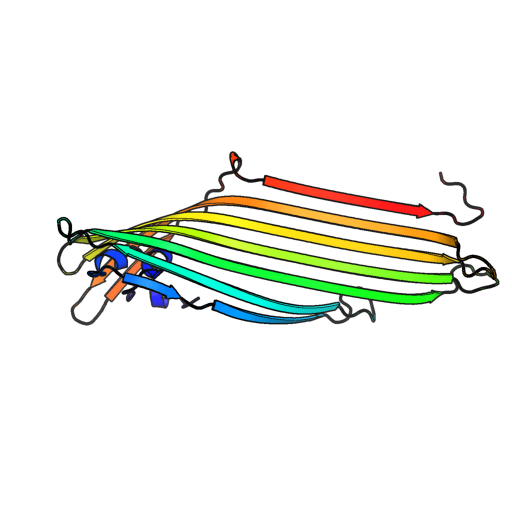0 179 GLN A CA 1
ATOM 1392 C C . GLN A 1 179 ? 20.849 7.893 -25.351 1.00 90.50 179 GLN A C 1
ATOM 1394 O O . GLN A 1 179 ? 20.494 6.719 -25.338 1.00 90.50 179 GLN A O 1
ATOM 1399 N N . TYR A 1 180 ? 20.978 8.628 -24.256 1.00 92.50 180 TYR A N 1
ATOM 1400 C CA . TYR A 1 180 ? 20.696 8.159 -22.912 1.00 92.50 180 TYR A CA 1
ATOM 1401 C C . TYR A 1 180 ? 19.538 8.982 -22.334 1.00 92.50 180 TYR A C 1
ATOM 1403 O O . TYR A 1 180 ? 19.631 10.208 -22.274 1.00 92.50 180 TYR A O 1
ATOM 1411 N N . ASP A 1 181 ? 18.431 8.345 -21.943 1.00 94.25 181 ASP A N 1
ATOM 1412 C CA . ASP A 1 181 ? 17.310 8.967 -21.215 1.00 94.25 181 ASP A CA 1
ATOM 1413 C C . ASP A 1 181 ? 17.101 8.193 -19.909 1.00 94.25 181 ASP A C 1
ATOM 1415 O O . ASP A 1 181 ? 16.687 7.034 -19.912 1.00 94.25 181 ASP A O 1
ATOM 1419 N N . LEU A 1 182 ? 17.402 8.844 -18.789 1.00 95.31 182 LEU A N 1
ATOM 1420 C CA . LEU A 1 182 ? 17.100 8.369 -17.448 1.00 95.31 182 LEU A CA 1
ATOM 1421 C C . LEU A 1 182 ? 15.938 9.183 -16.903 1.00 95.31 182 LEU A C 1
ATOM 1423 O O . LEU A 1 182 ? 16.009 10.412 -16.825 1.00 95.31 182 LEU A O 1
ATOM 1427 N N . ARG A 1 183 ? 14.889 8.495 -16.464 1.00 95.75 183 ARG A N 1
ATOM 1428 C CA . ARG A 1 183 ? 13.750 9.081 -15.761 1.00 95.75 183 ARG A CA 1
ATOM 1429 C C . ARG A 1 183 ? 13.611 8.416 -14.416 1.00 95.75 183 ARG A C 1
ATOM 1431 O O . ARG A 1 183 ? 13.415 7.212 -14.311 1.00 95.75 183 ARG A O 1
ATOM 1438 N N . GLU A 1 184 ? 13.659 9.231 -13.384 1.00 96.31 184 GLU A N 1
ATOM 1439 C CA . GLU A 1 184 ? 13.530 8.786 -12.017 1.00 96.31 184 GLU A CA 1
ATOM 1440 C C . GLU A 1 184 ? 12.433 9.588 -11.328 1.00 96.31 184 GLU A C 1
ATOM 1442 O O . GLU A 1 184 ? 12.386 10.816 -11.416 1.00 96.31 184 GLU A O 1
ATOM 1447 N N . SER A 1 185 ? 11.546 8.899 -10.620 1.00 96.38 185 SER A N 1
ATOM 1448 C CA . SER A 1 185 ? 10.574 9.530 -9.739 1.00 96.38 185 SER A CA 1
ATOM 1449 C C . SER A 1 185 ? 10.511 8.779 -8.422 1.00 96.38 185 SER A C 1
ATOM 1451 O O . SER A 1 185 ? 10.398 7.556 -8.387 1.00 96.38 185 SER A O 1
ATOM 1453 N N . ARG A 1 186 ? 10.583 9.517 -7.320 1.00 95.38 186 ARG A N 1
ATOM 1454 C CA . ARG A 1 186 ? 10.390 8.985 -5.974 1.00 95.38 186 ARG A CA 1
ATOM 1455 C C . ARG A 1 186 ? 9.326 9.809 -5.290 1.00 95.38 186 ARG A C 1
ATOM 1457 O O . ARG A 1 186 ? 9.464 11.023 -5.159 1.00 95.38 186 AR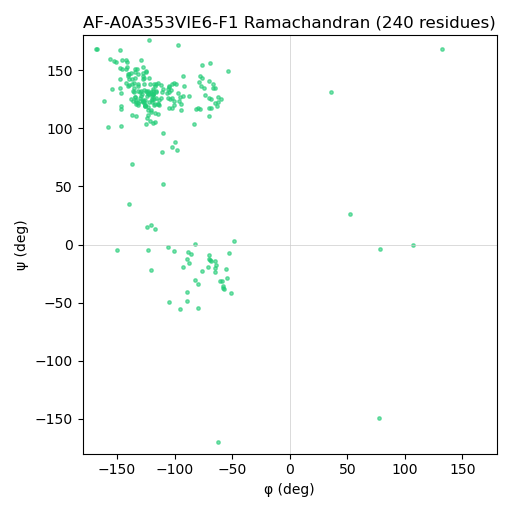G A O 1
ATOM 1464 N N . ILE A 1 187 ? 8.277 9.139 -4.845 1.00 95.38 187 ILE A N 1
ATOM 1465 C CA . ILE A 1 187 ? 7.177 9.733 -4.097 1.00 95.38 187 ILE A CA 1
ATOM 1466 C C . ILE A 1 187 ? 7.125 9.036 -2.749 1.00 95.38 187 ILE A C 1
ATOM 1468 O O . ILE A 1 187 ? 6.986 7.820 -2.694 1.00 95.38 187 ILE A O 1
ATOM 1472 N N . ALA A 1 188 ? 7.189 9.811 -1.676 1.00 95.75 188 ALA A N 1
ATOM 1473 C CA . ALA A 1 188 ? 6.899 9.379 -0.319 1.00 95.75 188 ALA A CA 1
ATOM 1474 C C . ALA A 1 188 ? 5.770 10.267 0.207 1.00 95.75 188 ALA A C 1
ATOM 1476 O O . ALA A 1 188 ? 5.981 11.447 0.474 1.00 95.75 188 ALA A O 1
ATOM 1477 N N . ALA A 1 189 ? 4.555 9.740 0.306 1.00 95.88 189 ALA A N 1
ATOM 1478 C CA . ALA A 1 189 ? 3.373 10.499 0.685 1.00 95.88 189 ALA A CA 1
ATOM 1479 C C . ALA A 1 189 ? 2.746 9.952 1.964 1.00 95.88 189 ALA A C 1
ATOM 1481 O O . ALA A 1 189 ? 2.433 8.767 2.066 1.00 95.88 189 ALA A O 1
ATOM 1482 N N . ILE A 1 190 ? 2.485 10.842 2.915 1.00 97.06 190 ILE A N 1
ATOM 1483 C CA . ILE A 1 190 ? 1.769 10.511 4.147 1.00 97.06 190 ILE A CA 1
ATOM 1484 C C . ILE A 1 190 ? 0.332 10.999 4.008 1.00 97.06 190 ILE A C 1
ATOM 1486 O O . ILE A 1 190 ? 0.082 12.080 3.481 1.00 97.06 190 ILE A O 1
ATOM 1490 N N . GLY A 1 191 ? -0.630 10.201 4.452 1.00 96.81 191 GLY A N 1
ATOM 1491 C CA . GLY A 1 191 ? -2.033 10.600 4.476 1.00 96.81 191 GLY A CA 1
ATOM 1492 C C . GLY A 1 191 ? -2.779 9.985 5.643 1.00 96.81 191 GLY A C 1
ATOM 1493 O O . GLY A 1 191 ? -2.283 9.061 6.283 1.00 96.81 191 GLY A O 1
ATOM 1494 N N . VAL A 1 192 ? -3.982 10.479 5.895 1.00 97.06 192 VAL A N 1
ATOM 1495 C CA . VAL A 1 192 ? -4.865 9.980 6.950 1.00 97.06 192 VAL A CA 1
ATOM 1496 C C . VAL A 1 192 ? -6.236 9.650 6.386 1.00 97.06 192 VAL A C 1
ATOM 1498 O O . VAL A 1 192 ? -6.710 10.297 5.452 1.00 97.06 192 VAL A O 1
ATOM 1501 N N . LEU A 1 193 ? -6.875 8.640 6.956 1.00 96.50 193 LEU A N 1
ATOM 1502 C CA . LEU A 1 193 ? -8.262 8.289 6.686 1.00 96.50 193 LEU A CA 1
ATOM 1503 C C . LEU A 1 193 ? -8.933 7.830 7.976 1.00 96.50 193 LEU A C 1
ATOM 1505 O O . LEU A 1 193 ? -8.269 7.434 8.936 1.00 96.50 193 LEU A O 1
ATOM 1509 N N . LEU A 1 194 ? -10.256 7.899 7.999 1.00 97.00 194 LEU A N 1
ATOM 1510 C CA . LEU A 1 194 ? -11.067 7.457 9.116 1.00 97.00 194 LEU A CA 1
ATOM 1511 C C . LEU A 1 194 ? -11.976 6.333 8.641 1.00 97.00 194 LEU A C 1
ATOM 1513 O O . LEU A 1 194 ? -12.683 6.473 7.647 1.00 97.00 194 LEU A O 1
ATOM 1517 N N . ASN A 1 195 ? -11.980 5.233 9.378 1.00 96.25 195 ASN A N 1
ATOM 1518 C CA . ASN A 1 195 ? -12.976 4.190 9.225 1.00 96.25 195 ASN A CA 1
ATOM 1519 C C . ASN A 1 195 ? -13.954 4.267 10.395 1.00 96.25 195 ASN A C 1
ATOM 1521 O O . ASN A 1 195 ? -13.526 4.390 11.538 1.00 96.25 195 ASN A O 1
ATOM 1525 N N . VAL A 1 196 ? -15.252 4.200 10.138 1.00 96.94 196 VAL A N 1
ATOM 1526 C CA . VAL A 1 196 ? -16.292 4.117 11.171 1.00 96.94 196 VAL A CA 1
ATOM 1527 C C . VAL A 1 196 ? -17.185 2.931 10.875 1.00 96.94 196 VAL A C 1
ATOM 1529 O O . VAL A 1 196 ? -17.331 2.533 9.721 1.00 96.94 196 VAL A O 1
ATOM 1532 N N . GLY A 1 197 ? -17.798 2.355 11.897 1.00 95.62 197 GLY A N 1
ATOM 1533 C CA . GLY A 1 197 ? -18.687 1.234 11.672 1.00 95.62 197 GLY A CA 1
ATOM 1534 C C . GLY A 1 197 ? -19.526 0.854 12.871 1.00 95.62 197 GLY A C 1
ATOM 1535 O O . GLY A 1 197 ? -19.317 1.322 13.992 1.00 95.62 197 GLY A O 1
ATOM 1536 N N . ALA A 1 198 ? -20.505 0.007 12.598 1.00 95.62 198 ALA A N 1
ATOM 1537 C CA . ALA A 1 198 ? -21.426 -0.535 13.572 1.00 95.62 198 ALA A CA 1
ATOM 1538 C C . ALA A 1 198 ? -21.731 -1.995 13.238 1.00 95.62 198 ALA A C 1
ATOM 1540 O O . ALA A 1 198 ? -21.702 -2.400 12.073 1.00 95.62 198 ALA A O 1
ATOM 1541 N N . THR A 1 199 ? -22.040 -2.772 14.267 1.00 94.31 199 THR A N 1
ATOM 1542 C CA . THR A 1 199 ? -22.510 -4.152 14.144 1.00 94.31 199 THR A CA 1
ATOM 1543 C C . THR A 1 199 ? -23.687 -4.382 15.077 1.00 94.31 199 THR A C 1
ATOM 1545 O O . THR A 1 199 ? -23.690 -3.916 16.218 1.00 94.31 199 THR A O 1
ATOM 1548 N N . ILE A 1 200 ? -24.687 -5.105 14.582 1.00 93.38 200 ILE A N 1
ATOM 1549 C CA . ILE A 1 200 ? -25.868 -5.533 15.320 1.00 93.38 200 ILE A CA 1
ATOM 1550 C C . ILE A 1 200 ? -25.880 -7.059 15.356 1.00 93.38 200 ILE A C 1
ATOM 1552 O O . ILE A 1 200 ? -25.957 -7.709 14.314 1.00 93.38 200 ILE A O 1
ATOM 1556 N N . LYS A 1 201 ? -25.845 -7.617 16.563 1.00 90.12 201 LYS A N 1
ATOM 1557 C CA . LYS A 1 201 ? -25.990 -9.042 16.846 1.00 90.12 201 LYS A CA 1
ATOM 1558 C C . LYS A 1 201 ? -27.439 -9.368 17.167 1.00 90.12 201 LYS A C 1
ATOM 1560 O O . LYS A 1 201 ? -27.986 -8.907 18.168 1.00 90.12 201 LYS A O 1
ATOM 1565 N N . LEU A 1 202 ? -28.038 -10.176 16.308 1.00 87.06 202 LEU A N 1
ATOM 1566 C CA . LEU A 1 202 ? -29.301 -10.874 16.520 1.00 87.06 202 LEU A CA 1
ATOM 1567 C C . LEU A 1 202 ? -28.984 -12.309 16.980 1.00 87.06 202 LEU A C 1
ATOM 1569 O O . LEU A 1 202 ? -27.830 -12.728 16.955 1.00 87.06 202 LEU A O 1
ATOM 1573 N N . GLU A 1 203 ? -29.987 -13.083 17.395 1.00 83.62 203 GLU A N 1
ATOM 1574 C CA . GLU A 1 203 ? -29.759 -14.421 17.974 1.00 83.62 203 GLU A CA 1
ATOM 1575 C C . GLU A 1 203 ? -28.995 -15.384 17.048 1.00 83.62 203 GLU A C 1
ATOM 1577 O O . GLU A 1 203 ? -28.153 -16.144 17.516 1.00 83.62 203 GLU A O 1
ATOM 1582 N N . GLN A 1 204 ? -29.266 -15.341 15.739 1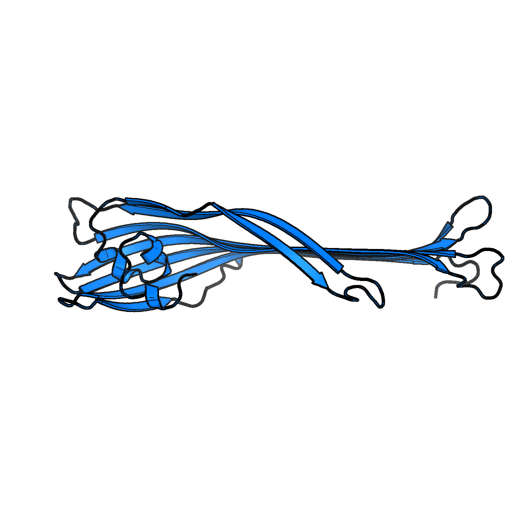.00 84.56 204 GLN A N 1
ATOM 1583 C CA . GLN A 1 204 ? -28.633 -16.214 14.736 1.00 84.56 204 GLN A CA 1
ATOM 1584 C C . GLN A 1 204 ? -27.932 -15.443 13.610 1.00 84.56 204 GLN A C 1
ATOM 1586 O O . GLN A 1 204 ? -27.302 -16.052 12.753 1.00 84.56 204 GLN A O 1
ATOM 1591 N N . ASN A 1 205 ? -28.051 -14.113 13.593 1.00 86.12 205 ASN A N 1
ATOM 1592 C CA . ASN A 1 205 ? -27.586 -13.275 12.491 1.00 86.12 205 ASN A CA 1
ATOM 1593 C C . ASN A 1 205 ? -26.769 -12.102 13.023 1.00 86.12 205 ASN A C 1
ATOM 1595 O O . ASN A 1 205 ? -27.083 -11.538 14.068 1.00 86.12 205 ASN A O 1
ATOM 1599 N N . GLU A 1 206 ? -25.772 -11.679 12.261 1.00 89.12 206 GLU A N 1
ATOM 1600 C CA . GLU A 1 206 ? -25.009 -10.469 12.537 1.00 89.12 206 GLU A CA 1
ATOM 1601 C C . GLU A 1 206 ? -25.057 -9.571 11.307 1.00 89.12 206 GLU A C 1
ATOM 1603 O O . GLU A 1 206 ? -24.874 -10.029 10.179 1.00 89.12 206 GLU A O 1
ATOM 1608 N N . ILE A 1 207 ? -25.355 -8.294 11.520 1.00 91.25 207 ILE A N 1
ATOM 1609 C CA . ILE A 1 207 ? -25.426 -7.290 10.461 1.00 91.25 207 ILE A CA 1
ATOM 1610 C C . ILE A 1 207 ? -24.393 -6.222 10.779 1.00 91.25 207 ILE A C 1
ATOM 1612 O O . ILE A 1 207 ? -24.389 -5.676 11.880 1.00 91.25 207 ILE A O 1
ATOM 1616 N N . GLY A 1 208 ? -23.534 -5.903 9.816 1.00 91.00 208 GLY A N 1
ATOM 1617 C CA . GLY A 1 208 ? -22.497 -4.893 9.969 1.00 91.00 208 GLY A CA 1
ATOM 1618 C C . GLY A 1 208 ? -22.527 -3.864 8.852 1.00 91.00 208 GLY A C 1
ATOM 1619 O O . GLY A 1 208 ? -22.816 -4.185 7.701 1.00 91.00 208 GLY A O 1
ATOM 1620 N N . ILE A 1 209 ? -22.202 -2.624 9.202 1.00 92.81 209 ILE A N 1
ATOM 1621 C CA . ILE A 1 209 ? -21.973 -1.536 8.257 1.00 92.81 209 ILE A CA 1
ATOM 1622 C C . ILE A 1 209 ? -20.670 -0.832 8.611 1.00 92.81 209 ILE A C 1
ATOM 1624 O O . ILE A 1 209 ? -20.397 -0.566 9.782 1.00 92.81 209 ILE A O 1
ATOM 1628 N N . SER A 1 210 ? -19.880 -0.505 7.595 1.00 93.81 210 SER A N 1
ATOM 1629 C CA . SER A 1 210 ? -18.690 0.323 7.736 1.00 93.81 210 SER A CA 1
ATOM 1630 C C . SER A 1 210 ? -18.628 1.375 6.639 1.00 93.81 210 SER A C 1
ATOM 1632 O O . SER A 1 210 ? -19.117 1.183 5.525 1.00 93.81 210 SER A O 1
ATOM 1634 N N . LEU A 1 211 ? -18.050 2.518 6.987 1.00 94.50 211 LEU A N 1
ATOM 1635 C CA . LEU A 1 211 ? -17.816 3.634 6.093 1.00 94.50 211 LEU A CA 1
ATOM 1636 C C . LEU A 1 211 ? -16.387 4.117 6.302 1.00 94.50 211 LEU A C 1
ATOM 1638 O O . LEU A 1 211 ? -16.005 4.524 7.398 1.00 94.50 211 LEU A O 1
ATOM 1642 N N . THR A 1 212 ? -15.611 4.112 5.227 1.00 94.81 212 THR A N 1
ATOM 1643 C CA . THR A 1 212 ? -14.254 4.649 5.219 1.00 94.81 212 THR A CA 1
ATOM 1644 C C . THR A 1 212 ? -14.239 5.968 4.461 1.00 94.81 212 THR A C 1
ATOM 1646 O O . THR A 1 212 ? -14.760 6.060 3.349 1.00 94.81 212 THR A O 1
ATOM 1649 N N . THR A 1 213 ? -13.647 7.003 5.049 1.00 95.94 213 THR A N 1
ATOM 1650 C CA . THR A 1 213 ? -13.474 8.287 4.371 1.00 95.94 213 THR A CA 1
ATOM 1651 C C . THR A 1 213 ? -12.458 8.163 3.236 1.00 95.94 213 THR A C 1
ATOM 1653 O O . THR A 1 213 ? -11.541 7.339 3.311 1.00 95.94 213 THR A O 1
ATOM 1656 N N . PRO A 1 214 ? -12.522 9.042 2.223 1.00 94.38 214 PRO A N 1
ATOM 1657 C CA . PRO A 1 214 ? -11.392 9.247 1.332 1.00 94.38 214 PRO A CA 1
ATOM 1658 C C . PRO A 1 214 ? -10.118 9.569 2.125 1.00 94.38 214 PRO A C 1
ATOM 1660 O O . PRO A 1 214 ? -10.169 10.174 3.202 1.00 94.38 214 PRO A O 1
ATOM 1663 N N . ARG A 1 215 ? -8.967 9.176 1.579 1.00 93.81 215 ARG A N 1
ATOM 1664 C CA . ARG A 1 215 ? -7.657 9.525 2.132 1.00 93.81 215 ARG A CA 1
ATOM 1665 C C . ARG A 1 215 ? -7.391 11.015 1.939 1.00 93.81 215 ARG A C 1
ATOM 1667 O O . ARG A 1 215 ? -7.401 11.507 0.814 1.00 93.81 215 ARG A O 1
ATOM 1674 N N . VAL A 1 216 ? -7.065 11.707 3.024 1.00 95.50 216 VAL A N 1
ATOM 1675 C CA . VAL A 1 216 ? -6.580 13.089 3.003 1.00 95.50 216 VAL A CA 1
ATOM 1676 C C . VAL A 1 216 ? -5.055 13.069 3.003 1.00 95.50 216 VAL A C 1
ATOM 1678 O O . VAL A 1 216 ? -4.432 12.506 3.904 1.00 95.50 216 VAL A O 1
ATOM 1681 N N . SER A 1 217 ? -4.440 13.659 1.979 1.00 93.06 217 SER A N 1
ATOM 1682 C CA . SER A 1 217 ? -2.979 13.736 1.864 1.00 93.06 217 SER A CA 1
ATOM 1683 C C . SER A 1 217 ? -2.408 14.820 2.781 1.00 93.06 217 SER A C 1
ATOM 1685 O O . SER A 1 217 ? -2.913 15.940 2.816 1.00 93.06 217 SER A O 1
ATOM 1687 N N . LEU A 1 218 ? -1.317 14.510 3.481 1.00 93.81 218 LEU A N 1
ATOM 1688 C CA . LEU A 1 218 ? -0.552 15.449 4.299 1.00 93.81 218 LEU A CA 1
ATOM 1689 C C . LEU A 1 218 ? 0.653 15.949 3.498 1.00 93.81 218 LEU A C 1
ATOM 1691 O O . LEU A 1 218 ? 1.774 15.453 3.633 1.00 93.81 218 LEU A O 1
ATOM 1695 N N . SER A 1 219 ? 0.413 16.934 2.633 1.00 89.00 219 SER A N 1
ATOM 1696 C CA . SER A 1 219 ? 1.403 17.427 1.667 1.00 89.00 219 SER A CA 1
ATOM 1697 C C . SER A 1 219 ? 2.695 17.925 2.321 1.00 89.00 219 SER A C 1
ATOM 1699 O O . SER A 1 219 ? 3.769 17.635 1.811 1.00 89.00 219 SER A O 1
ATOM 1701 N N . SER A 1 220 ? 2.623 18.581 3.486 1.00 87.62 220 SER A N 1
ATOM 1702 C CA . SER A 1 220 ? 3.803 19.097 4.205 1.00 87.62 220 SER A CA 1
ATOM 1703 C C . SER A 1 220 ? 4.757 18.009 4.708 1.00 87.62 220 SER A C 1
ATOM 1705 O O . SER A 1 220 ? 5.930 18.280 4.946 1.00 87.62 220 SER A O 1
ATOM 1707 N N . LEU A 1 221 ? 4.257 16.786 4.895 1.00 88.94 221 LEU A N 1
ATOM 1708 C CA . LEU A 1 221 ? 5.054 15.625 5.303 1.00 88.94 221 LEU A CA 1
ATOM 1709 C C . LEU A 1 221 ? 5.400 14.718 4.117 1.00 88.94 221 LEU A C 1
ATOM 1711 O O . LEU A 1 221 ? 6.138 13.746 4.272 1.00 88.94 221 LEU A O 1
ATOM 1715 N N . SER A 1 222 ? 4.854 15.028 2.944 1.00 91.88 222 SER A N 1
ATOM 1716 C CA . SER A 1 222 ? 5.058 14.271 1.721 1.00 91.88 222 SER A CA 1
ATOM 1717 C C . SER A 1 222 ? 6.223 14.862 0.933 1.00 91.88 222 SER A C 1
ATOM 1719 O O . SER A 1 222 ? 6.449 16.070 0.921 1.00 91.88 222 SER A O 1
ATOM 1721 N N . ARG A 1 223 ? 6.985 14.004 0.266 1.00 93.06 223 ARG A N 1
ATOM 1722 C CA . ARG A 1 223 ? 8.119 14.372 -0.575 1.00 93.06 223 ARG A CA 1
ATOM 1723 C C . ARG A 1 223 ? 7.934 13.746 -1.941 1.00 93.06 223 ARG A C 1
ATOM 1725 O O . ARG A 1 223 ? 7.527 12.594 -2.059 1.00 93.06 223 ARG A O 1
ATOM 1732 N N . SER A 1 224 ? 8.247 14.519 -2.965 1.00 93.38 224 SER A N 1
ATOM 1733 C CA . SER A 1 224 ? 8.307 14.036 -4.333 1.00 93.38 224 SER A CA 1
ATOM 1734 C C . SER A 1 224 ? 9.557 14.606 -4.974 1.00 93.38 224 SER A C 1
ATOM 1736 O O . SER A 1 224 ? 9.830 15.799 -4.849 1.00 93.38 224 SER A O 1
ATOM 1738 N N . SER A 1 225 ? 10.324 13.751 -5.628 1.00 93.50 225 SER A N 1
ATOM 1739 C CA . SER A 1 225 ? 11.453 14.144 -6.457 1.00 93.50 225 SER A CA 1
ATOM 1740 C C . SER A 1 225 ? 11.293 13.475 -7.803 1.00 93.50 225 SER A C 1
ATOM 1742 O O . SER A 1 225 ? 11.100 12.262 -7.866 1.00 93.50 225 SER A O 1
ATOM 1744 N N . SER A 1 226 ? 11.404 14.258 -8.865 1.00 92.62 226 SER A N 1
ATOM 1745 C CA . SER A 1 226 ? 11.513 13.739 -10.217 1.00 92.62 226 SER A CA 1
ATOM 1746 C C . SER A 1 226 ? 12.812 14.254 -10.804 1.00 92.62 226 SER A C 1
ATOM 1748 O O . SER A 1 226 ? 13.089 15.449 -10.730 1.00 92.62 226 SER A O 1
ATOM 1750 N N . ASN A 1 227 ? 13.596 13.356 -11.378 1.00 92.81 227 ASN A N 1
ATOM 1751 C CA . ASN A 1 227 ? 14.772 13.695 -12.150 1.00 92.81 227 ASN A CA 1
ATOM 1752 C C . ASN A 1 227 ? 14.600 13.118 -13.550 1.00 92.81 227 ASN A C 1
ATOM 1754 O O . ASN A 1 227 ? 14.130 11.993 -13.719 1.00 92.81 227 ASN A O 1
ATOM 1758 N N . ARG A 1 228 ? 14.972 13.900 -14.552 1.00 92.50 228 ARG A N 1
ATOM 1759 C CA . ARG A 1 228 ? 15.126 13.404 -15.904 1.00 92.50 228 ARG A CA 1
ATOM 1760 C C . ARG A 1 228 ? 16.456 13.894 -16.434 1.00 92.50 228 ARG A C 1
ATOM 1762 O O . ARG A 1 228 ? 16.661 15.100 -16.536 1.00 92.50 228 ARG A O 1
ATOM 1769 N N . ASN A 1 229 ? 17.324 12.960 -16.791 1.00 92.00 229 ASN A N 1
ATOM 1770 C CA . ASN A 1 229 ? 18.577 13.259 -17.453 1.00 92.00 229 ASN A CA 1
ATOM 1771 C C . ASN A 1 229 ? 18.526 12.701 -18.870 1.00 92.00 229 ASN A C 1
ATOM 1773 O O . ASN A 1 229 ? 18.366 11.497 -19.052 1.00 92.00 229 ASN A O 1
ATOM 1777 N N . ARG A 1 230 ? 18.665 13.583 -19.857 1.00 90.25 230 ARG A N 1
ATOM 1778 C CA . ARG A 1 230 ? 18.757 13.199 -21.259 1.00 90.25 230 ARG A CA 1
ATOM 1779 C C . ARG A 1 230 ? 20.088 13.676 -21.808 1.00 90.25 230 ARG A C 1
ATOM 1781 O O . ARG A 1 230 ? 20.364 14.872 -21.794 1.00 90.25 230 ARG A O 1
ATOM 1788 N N . THR A 1 231 ? 20.879 12.753 -22.327 1.00 90.38 231 THR A N 1
ATOM 1789 C CA . THR A 1 231 ? 22.139 13.050 -23.002 1.00 90.38 231 THR A CA 1
ATOM 1790 C C . THR A 1 231 ? 22.057 12.534 -24.425 1.00 90.38 231 THR A C 1
ATOM 1792 O O . THR A 1 231 ? 21.628 11.407 -24.661 1.00 90.38 231 THR A O 1
ATOM 1795 N N . VAL A 1 232 ? 22.432 13.388 -25.372 1.00 88.75 232 VAL A N 1
ATOM 1796 C CA . VAL A 1 232 ? 22.590 13.021 -26.775 1.00 88.75 232 VAL A CA 1
ATOM 1797 C C . VAL A 1 232 ? 24.022 13.343 -27.150 1.00 88.75 232 VAL A C 1
ATOM 1799 O O . VAL A 1 232 ? 24.506 14.441 -26.879 1.00 88.75 232 VAL A O 1
ATOM 1802 N N . P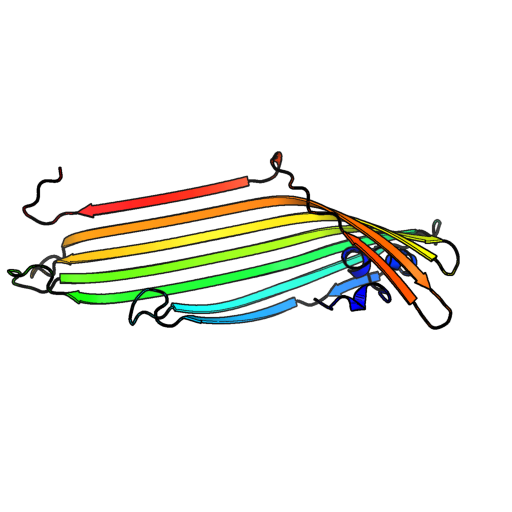HE A 1 233 ? 24.693 12.371 -27.739 1.00 86.62 233 PHE A N 1
ATOM 1803 C CA . PHE A 1 233 ? 26.030 12.509 -28.276 1.00 86.62 233 PHE A CA 1
ATOM 1804 C C . PHE A 1 233 ? 25.972 12.233 -29.773 1.00 86.62 233 PHE A C 1
ATOM 1806 O O . PHE A 1 233 ? 25.347 11.259 -30.189 1.00 86.62 233 PHE A O 1
ATOM 1813 N N . ASN A 1 234 ? 26.613 13.089 -30.563 1.00 84.69 234 ASN A N 1
ATOM 1814 C CA . ASN A 1 234 ? 26.780 12.909 -31.997 1.00 84.69 234 ASN A CA 1
ATOM 1815 C C . ASN A 1 234 ? 28.215 13.296 -32.367 1.00 84.69 234 ASN A C 1
ATOM 1817 O O . ASN A 1 234 ? 28.671 14.390 -32.039 1.00 84.69 234 ASN A O 1
ATOM 1821 N N . ASN A 1 235 ? 28.913 12.380 -33.018 1.00 80.00 235 ASN A N 1
ATOM 1822 C CA . ASN A 1 235 ? 30.276 12.531 -33.502 1.00 80.00 235 ASN A CA 1
ATOM 1823 C C . ASN A 1 235 ? 30.419 11.905 -34.895 1.00 80.00 235 ASN A C 1
ATOM 1825 O O . ASN A 1 235 ? 31.444 11.301 -35.217 1.00 80.00 235 ASN A O 1
ATOM 1829 N N . ILE A 1 236 ? 29.365 12.007 -35.711 1.00 72.81 236 ILE A N 1
ATOM 1830 C CA . ILE A 1 236 ? 29.427 11.636 -37.121 1.00 72.81 236 ILE A CA 1
ATOM 1831 C C . ILE A 1 236 ? 30.445 12.560 -37.816 1.00 72.81 236 ILE A C 1
ATOM 1833 O O . ILE A 1 236 ? 30.290 13.783 -37.779 1.00 72.81 236 ILE A O 1
ATOM 1837 N N . PRO A 1 237 ? 31.492 12.016 -38.460 1.00 63.19 237 PRO A N 1
ATOM 1838 C CA . PRO A 1 237 ? 32.451 12.829 -39.196 1.00 63.19 237 PRO A CA 1
ATOM 1839 C C . PRO A 1 237 ? 31.769 13.555 -40.370 1.00 63.19 237 PRO A C 1
ATOM 1841 O O . PRO A 1 237 ? 31.269 12.904 -41.282 1.00 63.19 237 PRO A O 1
ATOM 1844 N N . GLY A 1 238 ? 31.792 14.894 -40.376 1.00 60.78 238 GLY A N 1
ATOM 1845 C CA . GLY A 1 238 ? 31.376 15.714 -41.527 1.00 60.78 238 GLY A CA 1
ATOM 1846 C C . GLY A 1 238 ? 30.044 16.468 -41.411 1.00 60.78 238 GLY A C 1
ATOM 1847 O O . GLY A 1 238 ? 29.722 17.208 -42.336 1.00 60.78 238 GLY A O 1
ATOM 1848 N N . GLU A 1 239 ? 29.306 16.356 -40.302 1.00 49.66 239 GLU A N 1
ATOM 1849 C CA . GLU A 1 239 ? 28.157 17.232 -40.007 1.00 49.66 239 GLU A CA 1
ATOM 1850 C C . GLU A 1 239 ? 28.521 18.259 -38.920 1.00 49.66 239 GLU A C 1
ATOM 1852 O O . GLU A 1 239 ? 28.826 17.895 -37.784 1.00 49.66 239 GLU A O 1
ATOM 1857 N N . GLU A 1 240 ? 28.492 19.556 -39.252 1.00 35.31 240 GLU A N 1
ATOM 1858 C CA . GLU A 1 240 ? 28.511 20.622 -38.242 1.00 35.31 240 GLU A CA 1
ATOM 1859 C C . GLU A 1 240 ? 27.142 20.703 -37.551 1.00 35.31 240 GLU A C 1
ATOM 1861 O O . GLU A 1 240 ? 26.101 20.793 -38.205 1.00 35.31 240 GLU A O 1
ATOM 1866 N N . VAL A 1 241 ? 27.149 20.691 -36.216 1.00 46.31 241 VAL A N 1
ATOM 1867 C CA . VAL A 1 241 ? 25.953 20.876 -35.386 1.00 46.31 241 VAL A CA 1
ATOM 1868 C C . VAL A 1 241 ? 25.492 22.334 -35.512 1.00 46.31 241 VAL A C 1
ATOM 1870 O O . VAL A 1 241 ? 26.175 23.229 -35.013 1.00 46.31 241 VAL A O 1
ATOM 1873 N N . ASN A 1 242 ? 24.348 22.568 -36.163 1.00 33.66 242 ASN A N 1
ATOM 1874 C CA . ASN A 1 242 ? 23.584 23.822 -36.069 1.00 33.66 242 ASN A CA 1
ATOM 1875 C C . ASN A 1 242 ? 22.430 23.676 -35.074 1.00 33.66 242 ASN A C 1
ATOM 1877 O O . ASN A 1 242 ? 21.775 22.609 -35.089 1.00 33.66 242 ASN A O 1
#

Foldseek 3Di:
DPPLVCFWDDQDLCCLPRPLLCQLVHQDKDWDFDDWDWDWDWDWAACPPHDVKIKIWTDTDTDGAKTKIWDADPVQSQKIKMKIKGWDDWDWTKIKTKDWDWADPDPPDPDTKIKIKMKIKIKIKTKMKIKMKMKGDDPDWKIKIKMKIKIWIKIKIWIWIKIWIWDPPPPDIDTAKIKIKIKIKIKTWMWMKMKIKMWTDDPPDIDIDMDIDPIGTPVVPIDMDIDIDIDIDHDHPPDDDD